Protein AF-A0A1V5K6C5-F1 (afdb_monomer_lite)

Foldseek 3Di:
DDDDDDDDDDDDQFPQVVLLVCCVVVVDQKDKDAAPFALLVPDPVNVVQQVVVQLVFQLAWEAQDLQFGRMIMHNGSVLRHPDCQGSDPGNRNVCCCVVSVGHYHHDDNDLSSWQGDDALLSLLLCLLLVPVVPPVCVVSVVVSVVDLQPLQNVLVVQQLLQLLDAQFEEEFEEQADPVLVVLSVQLGNYHYDYDHFCNCCVVVVLLAQLSADDPLLVVCVVCPLLVSLVVVVVRGQEYEYQCSNNCSNNRHPDDRVLLNCLQRLVLVSHPDPSSSRNSVSQSVHPHRYGYDHPSRNISSSSSSSCRSRVPPND

Secondary structure (DSSP, 8-state):
------PPPSS---HHHHHHHHHHHHT-SSEEEE-TTBTTT--HHHHHHHHHHHHH-TTEEEESSTTS-SEEEES-GGGTTTS---SSGGGHHHHHHHHH--EEEEPP--HHHH-B--SHHHHHHHHHHGGGGTTTTHHHHHHHHTSS-HHHHHHHHHHHHHTTSTT-EEEEEES--HHHHHHHHHH---EEEEEE--TTTTTTT--STTT---HHHHHHHHH-HHHHHHHHHHH-SEEEEETHHHHHHTT----HHHHHHHHTT-GGG--SHHHHHHHHHHHT-SS-EEEE-TTIIIIIHHHHHHHHHTT---

Sequence (314 aa):
MAVAEESAAAGEFHFGHRLNQIVDELGLDSFLYMSGGSGALMDDAELRAFAAAVLAGKDAIVANNVYSADMFGCADARAIAAYDIPAVDNQVPMWAAAERGLCAVGLEPTVGASFDIDTPADLLVFTHAAEAFRPQVEGVARLVAEGPIDRARSRLEAASAMLGVDLAEIALFGRVSPVSVSHLNTTTRCRIRAFSEERGMRAFGRDVPGGARSLIGRLAERVGFRQFFADLSWCSDAAFIDSRVCFAHLGAALDAEERFASDLFLWERVGHAGAAEFTHAAAESAIPVALGGHCLVSGGVRALAVREHRGNVL

pLDDT: mean 91.45, std 11.73, range [33.56, 98.88]

Structure (mmCIF, N/CA/C/O backbone):
data_AF-A0A1V5K6C5-F1
#
_entry.id   AF-A0A1V5K6C5-F1
#
loop_
_atom_site.group_PDB
_atom_site.id
_atom_site.type_symbol
_atom_site.label_atom_id
_atom_site.label_alt_id
_atom_site.label_comp_id
_atom_site.label_asym_id
_atom_site.label_entity_id
_atom_site.label_seq_id
_atom_site.pdbx_PDB_ins_code
_atom_site.Cartn_x
_atom_site.Cartn_y
_atom_site.Cartn_z
_atom_site.occupancy
_atom_site.B_iso_or_equiv
_atom_site.auth_seq_id
_atom_site.auth_comp_id
_atom_site.auth_asym_id
_atom_site.auth_atom_id
_atom_site.pdbx_PDB_model_num
ATOM 1 N N . MET A 1 1 ? -3.553 -2.124 30.064 1.00 47.78 1 MET A N 1
ATOM 2 C CA . MET A 1 1 ? -3.632 -2.715 28.717 1.00 47.78 1 MET A CA 1
ATOM 3 C C . MET A 1 1 ? -3.210 -4.163 28.863 1.00 47.78 1 MET A C 1
ATOM 5 O O . MET A 1 1 ? -2.063 -4.397 29.220 1.00 47.78 1 MET A O 1
ATOM 9 N N . ALA A 1 2 ? -4.150 -5.098 28.762 1.00 43.38 2 ALA A N 1
ATOM 10 C CA . ALA A 1 2 ? -3.830 -6.522 28.731 1.00 43.38 2 ALA A CA 1
ATOM 11 C C . ALA A 1 2 ? -3.533 -6.900 27.273 1.00 43.38 2 ALA A C 1
ATOM 13 O O . ALA A 1 2 ? -4.236 -6.433 26.380 1.00 43.38 2 ALA A O 1
ATOM 14 N N . VAL A 1 3 ? -2.481 -7.682 27.042 1.00 44.16 3 VAL A N 1
ATOM 15 C CA . VAL A 1 3 ? -2.102 -8.202 25.720 1.00 44.16 3 VAL A CA 1
ATOM 16 C C . VAL A 1 3 ? -2.203 -9.721 25.809 1.00 44.16 3 VAL A C 1
ATOM 18 O O . VAL A 1 3 ? -1.625 -10.307 26.723 1.00 44.16 3 VAL A O 1
ATOM 21 N N . ALA A 1 4 ? -2.973 -10.337 24.914 1.00 47.12 4 ALA A N 1
ATOM 22 C CA . ALA A 1 4 ? -3.120 -11.787 24.819 1.00 47.12 4 ALA A CA 1
ATOM 23 C C . ALA A 1 4 ? -2.385 -12.288 23.568 1.00 47.12 4 ALA A C 1
ATOM 25 O O . ALA A 1 4 ? -2.601 -11.760 22.479 1.00 47.12 4 ALA A O 1
ATOM 26 N N . GLU A 1 5 ? -1.534 -13.301 23.724 1.00 42.69 5 GLU A N 1
ATOM 27 C CA . GLU A 1 5 ? -0.764 -13.936 22.648 1.00 42.69 5 GLU A CA 1
ATOM 28 C C . GLU A 1 5 ? -1.000 -15.450 22.720 1.00 42.69 5 GLU A C 1
ATOM 30 O O . GLU A 1 5 ? -0.768 -16.057 23.767 1.00 42.69 5 GLU A O 1
ATOM 35 N N . GLU A 1 6 ? -1.493 -16.074 21.644 1.00 50.59 6 GLU A N 1
ATOM 36 C CA . GLU A 1 6 ? -1.715 -17.525 21.614 1.00 50.59 6 GLU A CA 1
ATOM 37 C C . GLU A 1 6 ? -1.671 -18.090 20.184 1.00 50.59 6 GLU A C 1
ATOM 39 O O . GLU A 1 6 ? -2.184 -17.484 19.243 1.00 50.59 6 GLU A O 1
ATOM 44 N N . SER A 1 7 ? -1.061 -19.269 20.032 1.00 45.19 7 SER A N 1
ATOM 45 C CA . SER A 1 7 ? -1.019 -20.059 18.795 1.00 45.19 7 SER A CA 1
ATOM 46 C C . SER A 1 7 ? -2.295 -20.897 18.675 1.00 45.19 7 SER A C 1
ATOM 48 O O . SER A 1 7 ? -2.651 -21.607 19.616 1.00 45.19 7 SER A O 1
ATOM 50 N N . ALA A 1 8 ? -2.991 -20.820 17.538 1.00 44.81 8 ALA A N 1
ATOM 51 C CA . ALA A 1 8 ? -4.259 -21.515 17.328 1.00 44.81 8 ALA A CA 1
ATOM 52 C C . ALA A 1 8 ? -4.128 -23.043 17.505 1.00 44.81 8 ALA A C 1
ATOM 54 O O . ALA A 1 8 ? -3.351 -23.708 16.817 1.00 44.81 8 ALA A O 1
ATOM 55 N N . ALA A 1 9 ? -4.928 -23.607 18.416 1.00 45.75 9 ALA A N 1
ATOM 56 C CA . ALA A 1 9 ? -5.166 -25.046 18.510 1.00 45.75 9 ALA A CA 1
ATOM 57 C C . ALA A 1 9 ? -5.971 -25.561 17.295 1.00 45.75 9 ALA A C 1
ATOM 59 O O . ALA A 1 9 ? -6.600 -24.783 16.586 1.00 45.75 9 ALA A O 1
ATOM 60 N N . ALA A 1 10 ? -5.949 -26.882 17.082 1.00 50.16 10 ALA A N 1
ATOM 61 C CA . ALA A 1 10 ? -6.263 -27.644 15.860 1.00 50.16 10 ALA A CA 1
ATOM 62 C C . ALA A 1 10 ? -7.703 -27.574 15.263 1.00 50.16 10 ALA A C 1
ATOM 64 O O . ALA A 1 10 ? -8.233 -28.597 14.828 1.00 50.16 10 ALA A O 1
ATOM 65 N N . GLY A 1 11 ? -8.333 -26.399 15.209 1.00 57.28 11 GLY A N 1
ATOM 66 C CA . GLY A 1 11 ? -9.573 -26.117 14.473 1.00 57.28 11 GLY A CA 1
ATOM 67 C C . GLY A 1 11 ? -9.392 -24.988 13.449 1.00 57.28 11 GLY A C 1
ATOM 68 O O . GLY A 1 11 ? -8.398 -24.265 13.484 1.00 57.28 11 GLY A O 1
ATOM 69 N N . GLU A 1 12 ? -10.342 -24.837 12.521 1.00 80.50 12 GLU A N 1
ATOM 70 C CA . GLU A 1 12 ? -10.374 -23.691 11.601 1.00 80.50 12 GLU A CA 1
ATOM 71 C C . GLU A 1 12 ? -10.590 -22.400 12.412 1.00 80.50 12 GLU A C 1
ATOM 73 O O . GLU A 1 12 ? -11.500 -22.320 13.240 1.00 80.50 12 GLU A O 1
ATOM 78 N N . PHE A 1 13 ? -9.709 -21.411 12.242 1.00 86.06 13 PHE A N 1
ATOM 79 C CA . PHE A 1 13 ? -9.766 -20.160 12.997 1.00 86.06 13 PHE A CA 1
ATOM 80 C C . PHE A 1 13 ? -11.041 -19.380 12.653 1.00 86.06 13 PHE A C 1
ATOM 82 O O . PHE A 1 13 ? -11.317 -19.119 11.485 1.00 86.06 13 PHE A O 1
ATOM 89 N N . HIS A 1 14 ? -11.784 -18.959 13.678 1.00 91.75 14 HIS A N 1
ATOM 90 C CA . HIS A 1 14 ? -12.966 -18.118 13.525 1.00 91.75 14 HIS A CA 1
ATOM 91 C C . HIS A 1 14 ? -12.802 -16.841 14.351 1.00 91.75 14 HIS A C 1
ATOM 93 O O . HIS A 1 14 ? -12.881 -16.875 15.583 1.00 91.75 14 HIS A O 1
ATOM 99 N N . PHE A 1 15 ? -12.631 -15.704 13.672 1.00 92.38 15 PHE A N 1
ATOM 100 C CA . PHE A 1 15 ? -12.352 -14.417 14.310 1.00 92.38 15 PHE A CA 1
ATOM 101 C C . PHE A 1 15 ? -13.390 -14.061 15.381 1.00 92.38 15 PHE A C 1
ATOM 103 O O . PHE A 1 15 ? -13.031 -13.808 16.529 1.00 92.38 15 PHE A O 1
ATOM 110 N N . GLY A 1 16 ? -14.681 -14.122 15.037 1.00 92.69 16 GLY A N 1
ATOM 111 C CA . GLY A 1 16 ? -15.762 -13.772 15.956 1.00 92.69 16 GLY A CA 1
ATOM 112 C C . GLY A 1 16 ? -15.787 -14.568 17.264 1.00 92.69 16 GLY A C 1
ATOM 113 O O . GLY A 1 16 ? -15.914 -13.985 18.339 1.00 92.69 16 GLY A O 1
ATOM 114 N N . HIS A 1 17 ? -15.604 -15.892 17.200 1.00 92.38 17 HIS A N 1
ATOM 115 C CA . HIS A 1 17 ? -15.505 -16.741 18.387 1.00 92.38 17 HIS A CA 1
ATOM 116 C C . HIS A 1 17 ? -14.304 -16.368 19.254 1.00 92.38 17 HIS A C 1
ATOM 118 O O . HIS A 1 17 ? -14.446 -16.276 20.472 1.00 92.38 17 HIS A O 1
ATOM 124 N N . ARG A 1 18 ? -13.142 -16.099 18.642 1.00 91.44 18 ARG A N 1
ATOM 125 C CA . ARG A 1 18 ? -11.949 -15.695 19.392 1.00 91.44 18 ARG A CA 1
ATOM 126 C C . ARG A 1 18 ? -12.110 -14.316 20.026 1.00 91.44 18 ARG A C 1
ATOM 128 O O . ARG A 1 18 ? -11.700 -14.135 21.167 1.00 91.44 18 ARG A O 1
ATOM 135 N N . LEU A 1 19 ? -12.726 -13.363 19.329 1.00 92.31 19 LEU A N 1
ATOM 136 C CA . LEU A 1 19 ? -13.002 -12.042 19.887 1.00 92.31 19 LEU A CA 1
ATOM 137 C C . LEU A 1 19 ? -13.953 -12.138 21.088 1.00 92.31 19 LEU A C 1
ATOM 139 O O . LEU A 1 19 ? -13.639 -11.580 22.135 1.00 92.31 19 LEU A O 1
ATOM 143 N N . ASN A 1 20 ? -15.053 -12.893 20.970 1.00 92.38 20 ASN A N 1
ATOM 144 C CA . ASN A 1 20 ? -15.965 -13.161 22.090 1.00 92.38 20 ASN A CA 1
ATOM 145 C C . ASN A 1 20 ? -15.218 -13.777 23.282 1.00 92.38 20 ASN A C 1
ATOM 147 O O . ASN A 1 20 ? -15.317 -13.271 24.395 1.00 92.38 20 ASN A O 1
ATOM 151 N N . GLN A 1 21 ? -14.414 -14.815 23.031 1.00 91.31 21 GLN A N 1
ATOM 152 C CA . GLN A 1 21 ? -13.614 -15.472 24.063 1.00 91.31 21 GLN A CA 1
ATOM 153 C C . GLN A 1 21 ? -12.685 -14.484 24.785 1.00 91.31 21 GLN A C 1
ATOM 155 O O . GLN A 1 21 ? -12.670 -14.460 26.009 1.00 91.31 21 GLN A O 1
ATOM 160 N N . ILE A 1 22 ? -11.941 -13.646 24.054 1.00 91.56 22 ILE A N 1
ATOM 161 C CA . ILE A 1 22 ? -11.012 -12.670 24.649 1.00 91.56 22 ILE A CA 1
ATOM 162 C C . ILE A 1 22 ? -11.763 -11.601 25.453 1.00 91.56 22 ILE A C 1
ATOM 164 O O . ILE A 1 22 ? -11.314 -11.224 26.537 1.00 91.56 22 ILE A O 1
ATOM 168 N N . VAL A 1 23 ? -12.894 -11.104 24.939 1.00 91.75 23 VAL A N 1
ATOM 169 C CA . VAL A 1 23 ? -13.727 -10.120 25.648 1.00 91.75 23 VAL A CA 1
ATOM 170 C C . VAL A 1 23 ? -14.228 -10.695 26.973 1.00 91.75 23 VAL A C 1
ATOM 172 O O . VAL A 1 23 ? -14.137 -10.008 27.993 1.00 91.75 23 VAL A O 1
ATOM 175 N N . ASP A 1 24 ? -14.684 -11.950 26.975 1.00 90.88 24 ASP A N 1
ATOM 176 C CA . ASP A 1 24 ? -15.179 -12.636 28.170 1.00 90.88 24 ASP A CA 1
ATOM 177 C C . ASP A 1 24 ? -14.050 -12.972 29.159 1.00 90.88 24 ASP A C 1
ATOM 179 O O . ASP A 1 24 ? -14.158 -12.663 30.347 1.00 90.88 24 ASP A O 1
ATOM 183 N N . GLU A 1 25 ? -12.947 -13.562 28.686 1.00 92.50 25 GLU A N 1
ATOM 184 C CA . GLU A 1 25 ? -11.805 -13.978 29.515 1.00 92.50 25 GLU A CA 1
ATOM 185 C C . GLU A 1 25 ? -11.129 -12.798 30.220 1.00 92.50 25 GLU A C 1
ATOM 187 O O . GLU A 1 25 ? -10.727 -12.912 31.380 1.00 92.50 25 GLU A O 1
ATOM 192 N N . LEU A 1 26 ? -11.006 -11.661 29.530 1.00 92.25 26 LEU A N 1
ATOM 193 C CA . LEU A 1 26 ? -10.373 -10.458 30.071 1.00 92.25 26 LEU A CA 1
ATOM 194 C C . LEU A 1 26 ? -11.373 -9.487 30.717 1.00 92.25 26 LEU A C 1
ATOM 196 O O . LEU A 1 26 ? -10.943 -8.497 31.311 1.00 92.25 26 LEU A O 1
ATOM 200 N N . GLY A 1 27 ? -12.682 -9.746 30.610 1.00 92.06 27 GLY A N 1
ATOM 201 C CA . GLY A 1 27 ? -13.735 -8.872 31.128 1.00 92.06 27 GLY A CA 1
ATOM 202 C C . GLY A 1 27 ? -13.680 -7.461 30.538 1.00 92.06 27 GLY A C 1
ATOM 203 O O . GLY A 1 27 ? -13.753 -6.483 31.282 1.00 92.06 27 GLY A O 1
ATOM 204 N N . LEU A 1 28 ? -13.482 -7.345 29.221 1.00 92.31 28 LEU A N 1
ATOM 205 C CA . LEU A 1 28 ? -13.300 -6.051 28.557 1.00 92.31 28 LEU A CA 1
ATOM 206 C C . LEU A 1 28 ? -14.623 -5.280 28.483 1.00 92.31 28 LEU A C 1
ATOM 208 O O . LEU A 1 28 ? -15.587 -5.763 27.899 1.00 92.31 28 LEU A O 1
ATOM 212 N N . ASP A 1 29 ? -14.646 -4.050 28.999 1.00 92.56 29 ASP A N 1
ATOM 213 C CA . ASP A 1 29 ? -15.763 -3.117 28.777 1.00 92.56 29 ASP A CA 1
ATOM 214 C C . ASP A 1 29 ? -15.669 -2.434 27.404 1.00 92.56 29 ASP A C 1
ATOM 216 O O . ASP A 1 29 ? -16.677 -2.116 26.787 1.00 92.56 29 ASP A O 1
ATOM 220 N N . SER A 1 30 ? -14.447 -2.232 26.909 1.00 94.38 30 SER A N 1
ATOM 221 C CA . SER A 1 30 ? -14.139 -1.593 25.626 1.00 94.38 30 SER A CA 1
ATOM 222 C C . SER A 1 30 ? -12.879 -2.214 25.040 1.00 94.38 30 SER A C 1
ATOM 224 O O . SER A 1 30 ? -12.023 -2.683 25.798 1.00 94.38 30 SER A O 1
ATOM 226 N N . PHE A 1 31 ? -12.724 -2.177 23.720 1.00 94.50 31 PHE A N 1
ATOM 227 C CA . PHE A 1 31 ? -11.533 -2.718 23.072 1.00 94.50 31 PHE A CA 1
ATOM 228 C C . PHE A 1 31 ? -11.128 -1.940 21.821 1.00 94.50 31 PHE A C 1
ATOM 230 O O . PHE A 1 31 ? -11.948 -1.291 21.166 1.00 94.50 31 PHE A O 1
ATOM 237 N N . LEU A 1 32 ? -9.846 -2.079 21.486 1.00 95.25 32 LEU A N 1
ATOM 238 C CA . LEU A 1 32 ? -9.289 -1.830 20.163 1.00 95.25 32 LEU A CA 1
ATOM 239 C C . LEU A 1 32 ? -8.766 -3.161 19.622 1.00 95.25 32 LEU A C 1
ATOM 241 O O . LEU A 1 32 ? -8.170 -3.942 20.363 1.00 95.25 32 LEU A O 1
ATOM 245 N N . TYR A 1 33 ? -8.987 -3.396 18.341 1.00 94.81 33 TYR A N 1
ATOM 246 C CA . TYR A 1 33 ? -8.469 -4.514 17.574 1.00 94.81 33 TYR A CA 1
ATOM 247 C C . TYR A 1 33 ? -7.607 -3.981 16.430 1.00 94.81 33 TYR A C 1
ATOM 249 O O . TYR A 1 33 ? -7.963 -2.988 15.790 1.00 94.81 33 TYR A O 1
ATOM 257 N N . MET A 1 34 ? -6.491 -4.661 16.183 1.00 94.62 34 MET A N 1
ATOM 258 C CA . MET A 1 34 ? -5.577 -4.421 15.072 1.00 94.62 34 MET A CA 1
ATOM 259 C C . MET A 1 34 ? -5.150 -5.783 14.520 1.00 94.62 34 MET A C 1
ATOM 261 O O . MET A 1 34 ? -4.755 -6.665 15.289 1.00 94.62 34 MET A O 1
ATOM 265 N N . SER A 1 35 ? -5.250 -5.971 13.207 1.00 91.12 35 SER A N 1
ATOM 266 C CA . SER A 1 35 ? -4.722 -7.143 12.514 1.00 91.12 35 SER A CA 1
ATOM 267 C C . SER A 1 35 ? -3.186 -7.132 12.527 1.00 91.12 35 SER A C 1
ATOM 269 O O . SER A 1 35 ? -2.560 -6.102 12.785 1.00 91.12 35 SER A O 1
ATOM 271 N N . GLY A 1 36 ? -2.561 -8.278 12.241 1.00 85.62 36 GLY A N 1
ATOM 272 C CA . GLY A 1 36 ? -1.116 -8.471 12.430 1.00 85.62 36 GLY A CA 1
ATOM 273 C C . GLY A 1 36 ? -0.197 -7.552 11.609 1.00 85.62 36 GLY A C 1
ATOM 274 O O . GLY A 1 36 ? 0.931 -7.315 12.035 1.00 85.62 36 GLY A O 1
ATOM 275 N N . GLY A 1 37 ? -0.651 -7.040 10.460 1.00 88.12 37 GLY A N 1
ATOM 276 C CA . GLY A 1 37 ? 0.108 -6.093 9.627 1.00 88.12 37 GLY A CA 1
ATOM 277 C C . GLY A 1 37 ? -0.235 -4.621 9.879 1.00 88.12 37 GLY A C 1
ATOM 278 O O . GLY A 1 37 ? 0.522 -3.727 9.483 1.00 88.12 37 GLY A O 1
ATOM 279 N N . SER A 1 38 ? -1.358 -4.367 10.552 1.00 91.81 38 SER A N 1
ATOM 280 C CA . SER A 1 38 ? -1.970 -3.045 10.624 1.00 91.81 38 SER A CA 1
ATOM 281 C C . SER A 1 38 ? -1.366 -2.172 11.720 1.00 91.81 38 SER A C 1
ATOM 283 O O . SER A 1 38 ? -0.927 -2.643 12.770 1.00 91.81 38 SER A O 1
ATOM 285 N N . GLY A 1 39 ? -1.336 -0.862 11.470 1.00 89.75 39 GLY A N 1
ATOM 286 C CA . GLY A 1 39 ? -0.893 0.133 12.445 1.00 89.75 39 GLY A CA 1
ATOM 287 C C . GLY A 1 39 ? 0.585 0.045 12.828 1.00 89.75 39 GLY A C 1
ATOM 288 O O . GLY A 1 39 ? 0.998 0.667 13.805 1.00 89.75 39 GLY A O 1
ATOM 289 N N . ALA A 1 40 ? 1.405 -0.654 12.036 1.00 88.44 40 ALA A N 1
ATOM 290 C CA . ALA A 1 40 ? 2.844 -0.785 12.261 1.00 88.44 40 ALA A CA 1
ATOM 291 C C . ALA A 1 40 ? 3.580 0.569 12.322 1.00 88.44 40 ALA A C 1
ATOM 293 O O . ALA A 1 40 ? 4.641 0.672 12.935 1.00 88.44 40 ALA A O 1
ATOM 294 N N . LEU A 1 41 ? 3.021 1.608 11.688 1.00 90.44 41 LEU A N 1
ATOM 295 C CA . LEU A 1 41 ? 3.545 2.978 11.696 1.00 90.44 41 LEU A CA 1
ATOM 296 C C . LEU A 1 41 ? 2.768 3.939 12.608 1.00 90.44 41 LEU A C 1
ATOM 298 O O . LEU A 1 41 ? 3.061 5.131 12.567 1.00 90.44 41 LEU A O 1
ATOM 302 N N . MET A 1 42 ? 1.788 3.468 13.388 1.00 90.31 42 MET A N 1
ATOM 303 C CA . MET A 1 42 ? 1.076 4.340 14.324 1.00 90.31 42 MET A CA 1
ATOM 304 C C . MET A 1 42 ? 2.000 4.783 15.455 1.00 90.31 42 MET A C 1
ATOM 306 O O . MET A 1 42 ? 2.604 3.955 16.138 1.00 90.31 42 MET A O 1
ATOM 310 N N . ASP A 1 43 ? 2.077 6.091 15.679 1.00 87.25 43 ASP A N 1
ATOM 311 C CA . ASP A 1 43 ? 2.721 6.634 16.870 1.00 87.25 43 ASP A CA 1
ATOM 312 C C . ASP A 1 43 ? 1.779 6.672 18.094 1.00 87.25 43 ASP A C 1
ATOM 314 O O . ASP A 1 43 ? 0.582 6.365 18.032 1.00 87.25 43 ASP A O 1
ATOM 318 N N . ASP A 1 44 ? 2.329 7.064 19.247 1.00 89.56 44 ASP A N 1
ATOM 319 C CA . ASP A 1 44 ? 1.574 7.195 20.497 1.00 89.56 44 ASP A CA 1
ATOM 320 C C . ASP A 1 44 ? 0.393 8.175 20.388 1.00 89.56 44 ASP A C 1
ATOM 322 O O . ASP A 1 44 ? -0.603 8.022 21.102 1.00 89.56 44 ASP A O 1
ATOM 326 N N . ALA A 1 45 ? 0.499 9.211 19.551 1.00 90.81 45 ALA A N 1
ATOM 327 C CA . ALA A 1 45 ? -0.552 10.205 19.379 1.00 90.81 45 ALA A CA 1
ATOM 328 C C . ALA A 1 45 ? -1.698 9.640 18.530 1.00 90.81 45 ALA A C 1
ATOM 330 O O . ALA A 1 45 ? -2.860 9.793 18.911 1.00 90.81 45 ALA A O 1
ATOM 331 N N . GLU A 1 46 ? -1.384 8.925 17.449 1.00 92.31 46 GLU A N 1
ATOM 332 C CA . GLU A 1 46 ? -2.351 8.212 16.611 1.00 92.31 46 GLU A CA 1
ATOM 333 C C . GLU A 1 46 ? -3.103 7.137 17.409 1.00 92.31 46 GLU A C 1
ATOM 335 O O . GLU A 1 46 ? -4.333 7.079 17.354 1.00 92.31 46 GLU A O 1
ATOM 340 N N . LEU A 1 47 ? -2.403 6.344 18.229 1.00 93.19 47 LEU A N 1
ATOM 341 C CA . LEU A 1 47 ? -3.038 5.345 19.099 1.00 93.19 47 LEU A CA 1
ATOM 342 C C . LEU A 1 47 ? -3.962 5.986 20.145 1.00 93.19 47 LEU A C 1
ATOM 344 O O . LEU A 1 47 ? -5.071 5.499 20.385 1.00 93.19 47 LEU A O 1
ATOM 348 N N . ARG A 1 48 ? -3.549 7.104 20.757 1.00 95.25 48 ARG A N 1
ATOM 349 C CA . ARG A 1 48 ? -4.405 7.859 21.690 1.00 95.25 48 ARG A CA 1
ATOM 350 C C . ARG A 1 48 ? -5.620 8.452 20.990 1.00 95.25 48 ARG A C 1
ATOM 352 O O . ARG A 1 48 ? -6.703 8.430 21.571 1.00 95.25 48 ARG A O 1
ATOM 359 N N . ALA A 1 49 ? -5.457 8.963 19.771 1.00 94.94 49 ALA A N 1
ATOM 360 C CA . ALA A 1 49 ? -6.554 9.494 18.972 1.00 94.94 49 ALA A CA 1
ATOM 361 C C . ALA A 1 49 ? -7.558 8.393 18.608 1.00 94.94 49 ALA A C 1
ATOM 363 O O . ALA A 1 49 ? -8.761 8.602 18.760 1.00 94.94 49 ALA A O 1
ATOM 364 N N . PHE A 1 50 ? -7.083 7.202 18.232 1.00 95.62 50 PHE A N 1
ATOM 365 C CA . PHE A 1 50 ? -7.943 6.043 17.994 1.00 95.62 50 PHE A CA 1
ATOM 366 C C . PHE A 1 50 ? -8.715 5.650 19.264 1.00 95.62 50 PHE A C 1
ATOM 368 O O . PHE A 1 50 ? -9.945 5.576 19.244 1.00 95.62 50 PHE A O 1
ATOM 375 N N . ALA A 1 51 ? -8.028 5.494 20.399 1.00 95.94 51 ALA A N 1
ATOM 376 C CA . ALA A 1 51 ? -8.680 5.185 21.672 1.00 95.94 51 ALA A CA 1
ATOM 377 C C . ALA A 1 51 ? -9.726 6.245 22.065 1.00 95.94 51 ALA A C 1
ATOM 379 O O . ALA A 1 51 ? -10.830 5.904 22.488 1.00 95.94 51 ALA A O 1
ATOM 380 N N . ALA A 1 52 ? -9.408 7.531 21.894 1.00 95.50 52 ALA A N 1
ATOM 381 C CA . ALA A 1 52 ? -10.325 8.628 22.188 1.00 95.50 52 ALA A CA 1
ATOM 382 C C . ALA A 1 52 ? -11.551 8.624 21.262 1.00 95.50 52 ALA A C 1
ATOM 384 O O . ALA A 1 52 ? -12.668 8.813 21.742 1.00 95.50 52 ALA A O 1
ATOM 385 N N . ALA A 1 53 ? -11.358 8.369 19.964 1.00 95.06 53 ALA A N 1
ATOM 386 C CA . ALA A 1 53 ? -12.446 8.260 18.995 1.00 95.06 53 ALA A CA 1
ATOM 387 C C . ALA A 1 53 ? -13.405 7.117 19.357 1.00 95.06 53 ALA A C 1
ATOM 389 O O . ALA A 1 53 ? -14.620 7.307 19.334 1.00 95.06 53 ALA A O 1
ATOM 390 N N . VAL A 1 54 ? -12.864 5.964 19.762 1.00 96.12 54 VAL A N 1
ATOM 391 C CA . VAL A 1 54 ? -13.662 4.825 20.233 1.00 96.12 54 VAL A CA 1
ATOM 392 C C . VAL A 1 54 ? -14.437 5.191 21.490 1.00 96.12 54 VAL A C 1
ATOM 394 O O . VAL A 1 54 ? -15.656 5.091 21.491 1.00 96.12 54 VAL A O 1
ATOM 397 N N . LEU A 1 55 ? -13.774 5.697 22.532 1.00 94.94 55 LEU A N 1
ATOM 398 C CA . LEU A 1 55 ? -14.426 6.016 23.809 1.00 94.94 55 LEU A CA 1
ATOM 399 C C . LEU A 1 55 ? -15.485 7.128 23.705 1.00 94.94 55 LEU A C 1
ATOM 401 O O . LEU A 1 55 ? -16.415 7.168 24.513 1.00 94.94 55 LEU A O 1
ATOM 405 N N . ALA A 1 56 ? -15.362 8.028 22.726 1.00 92.69 56 ALA A N 1
ATOM 406 C CA . ALA A 1 56 ? -16.364 9.055 22.454 1.00 92.69 56 ALA A CA 1
ATOM 407 C C . ALA A 1 56 ? -17.649 8.485 21.818 1.00 92.69 56 ALA A C 1
ATOM 409 O O . ALA A 1 56 ? -18.730 9.044 22.014 1.00 92.69 56 ALA A O 1
ATOM 410 N N . GLY A 1 57 ? -17.548 7.379 21.074 1.00 86.19 57 GLY A N 1
ATOM 411 C CA . GLY A 1 57 ? -18.646 6.764 20.330 1.00 86.19 57 GLY A CA 1
ATOM 412 C C . GLY A 1 57 ? -19.259 5.560 21.043 1.00 86.19 57 GLY A C 1
ATOM 413 O O . GLY A 1 57 ? -19.005 4.426 20.653 1.00 86.19 57 GLY A O 1
ATOM 414 N N . LYS A 1 58 ? -20.103 5.794 22.059 1.00 84.12 58 LYS A N 1
ATOM 415 C CA . LYS A 1 58 ? -20.747 4.703 22.826 1.00 84.12 58 LYS A CA 1
ATOM 416 C C . LYS A 1 58 ? -21.608 3.763 21.978 1.00 84.12 58 LYS A C 1
ATOM 418 O O . LYS A 1 58 ? -21.582 2.563 22.210 1.00 84.12 58 LYS A O 1
ATOM 423 N N . ASP A 1 59 ? -22.290 4.306 20.973 1.00 91.19 59 ASP A N 1
ATOM 424 C CA . ASP A 1 59 ? -23.127 3.550 20.032 1.00 91.19 59 ASP A CA 1
ATOM 425 C C . ASP A 1 59 ? -22.444 3.409 18.659 1.00 91.19 59 ASP A C 1
ATOM 427 O O . ASP A 1 59 ? -23.101 3.410 17.616 1.00 91.19 59 ASP A O 1
ATOM 431 N N . ALA A 1 60 ? -21.108 3.356 18.635 1.00 95.06 60 ALA A N 1
ATOM 432 C CA . ALA A 1 60 ? -20.331 3.299 17.405 1.00 95.06 60 ALA A CA 1
ATOM 433 C C . ALA A 1 60 ? -19.322 2.148 17.390 1.00 95.06 60 ALA A C 1
ATOM 435 O O . ALA A 1 60 ? -18.788 1.718 18.415 1.00 95.06 60 ALA A O 1
ATOM 436 N N . ILE A 1 61 ? -19.025 1.698 16.174 1.00 96.31 61 ILE A N 1
ATOM 437 C CA . ILE A 1 61 ? -17.818 0.945 15.855 1.00 96.31 61 ILE A CA 1
ATOM 438 C C . ILE A 1 61 ? -16.928 1.844 15.003 1.00 96.31 61 ILE A C 1
ATOM 440 O O . ILE A 1 61 ? -17.317 2.300 13.926 1.00 96.31 61 ILE A O 1
ATOM 444 N N . VAL A 1 62 ? -15.740 2.146 15.514 1.00 96.88 62 VAL A N 1
ATOM 445 C CA . VAL A 1 62 ? -14.786 3.034 14.846 1.00 96.88 62 VAL A CA 1
ATOM 446 C C . VAL A 1 62 ? -13.757 2.170 14.133 1.00 96.88 62 VAL A C 1
ATOM 448 O O . VAL A 1 62 ? -13.158 1.320 14.781 1.00 96.88 62 VAL A O 1
ATOM 451 N N . ALA A 1 63 ? -13.549 2.361 12.831 1.00 96.12 63 ALA A N 1
ATOM 452 C CA . ALA A 1 63 ? -12.695 1.503 12.007 1.00 96.12 63 ALA A CA 1
ATOM 453 C C . ALA A 1 63 ? -11.782 2.299 11.068 1.00 96.12 63 ALA A C 1
ATOM 455 O O . ALA A 1 63 ? -12.161 3.369 10.593 1.00 96.12 63 ALA A O 1
ATOM 456 N N . ASN A 1 64 ? -10.605 1.761 10.734 1.00 93.19 64 ASN A N 1
ATOM 457 C CA . ASN A 1 64 ? -9.699 2.382 9.753 1.00 93.19 64 ASN A CA 1
ATOM 458 C C . ASN A 1 64 ? -10.312 2.434 8.341 1.00 93.19 64 ASN A C 1
ATOM 460 O O . ASN A 1 64 ? -10.083 3.375 7.584 1.00 93.19 64 ASN A O 1
ATOM 464 N N . ASN A 1 65 ? -11.149 1.452 8.014 1.00 90.69 65 ASN A N 1
ATOM 465 C CA . ASN A 1 65 ? -11.970 1.419 6.817 1.00 90.69 65 ASN A CA 1
ATOM 466 C C . ASN A 1 65 ? -13.265 0.661 7.116 1.00 90.69 65 ASN A C 1
ATOM 468 O O . ASN A 1 65 ? -13.257 -0.552 7.297 1.00 90.69 65 ASN A O 1
ATOM 472 N N . VAL A 1 66 ? -14.395 1.370 7.122 1.00 92.00 66 VAL A N 1
ATOM 473 C CA . VAL A 1 66 ? -15.687 0.780 7.503 1.00 92.00 66 VAL A CA 1
ATOM 474 C C . VAL A 1 66 ? -16.110 -0.391 6.614 1.00 92.00 66 VAL A C 1
ATOM 476 O O . VAL A 1 66 ? -16.789 -1.275 7.110 1.00 92.00 66 VAL A O 1
ATOM 479 N N . TYR A 1 67 ? -15.691 -0.437 5.343 1.00 87.56 67 TYR A N 1
ATOM 480 C CA . TYR A 1 67 ? -16.107 -1.474 4.386 1.00 87.56 67 TYR A CA 1
ATOM 481 C C . TYR A 1 67 ? -15.225 -2.729 4.388 1.00 87.56 67 TYR A C 1
ATOM 483 O O . TYR A 1 67 ? -15.621 -3.752 3.835 1.00 87.56 67 TYR A O 1
ATOM 491 N N . SER A 1 68 ? -14.011 -2.631 4.926 1.00 88.81 68 SER A N 1
ATOM 492 C CA . SER A 1 68 ? -13.042 -3.725 5.014 1.00 88.81 68 SER A CA 1
ATOM 493 C C . SER A 1 68 ? -11.976 -3.295 6.007 1.00 88.81 68 SER A C 1
ATOM 495 O O . SER A 1 68 ? -11.025 -2.620 5.615 1.00 88.81 68 SER A O 1
ATOM 497 N N . ALA A 1 69 ? -12.197 -3.594 7.281 1.00 91.81 69 ALA A N 1
ATOM 498 C CA . ALA A 1 69 ? -11.363 -3.080 8.357 1.00 91.81 69 ALA A CA 1
ATOM 499 C C . ALA A 1 69 ? -10.173 -3.987 8.653 1.00 91.81 69 ALA A C 1
ATOM 501 O O . ALA A 1 69 ? -10.322 -5.200 8.709 1.00 91.81 69 ALA A O 1
ATOM 502 N N . ASP A 1 70 ? -9.029 -3.377 8.920 1.00 92.44 70 ASP A N 1
ATOM 503 C CA . ASP A 1 70 ? -7.855 -4.055 9.488 1.00 92.44 70 ASP A CA 1
ATOM 504 C C . ASP A 1 70 ? -7.694 -3.669 10.962 1.00 92.44 70 ASP A C 1
ATOM 506 O O . ASP A 1 70 ? -7.058 -4.363 11.748 1.00 92.44 70 ASP A O 1
ATOM 510 N N . MET A 1 71 ? -8.325 -2.560 11.361 1.00 95.25 71 MET A N 1
ATOM 511 C CA . MET A 1 71 ? -8.381 -2.090 12.735 1.00 95.25 71 MET A CA 1
ATOM 512 C C . MET A 1 71 ? -9.767 -1.543 13.038 1.00 95.25 71 MET A C 1
ATOM 514 O O . MET A 1 71 ? -10.342 -0.797 12.237 1.00 95.25 71 MET A O 1
ATOM 518 N N . PHE A 1 72 ? -10.284 -1.850 14.221 1.00 96.38 72 PHE A N 1
ATOM 519 C CA . PHE A 1 72 ? -11.519 -1.254 14.713 1.00 96.38 72 PHE A CA 1
ATOM 520 C C . PHE A 1 72 ? -11.609 -1.307 16.235 1.00 96.38 72 PHE A C 1
ATOM 522 O O . PHE A 1 72 ? -10.872 -2.033 16.891 1.00 96.38 72 PHE A O 1
ATOM 529 N N . GLY A 1 73 ? -12.518 -0.538 16.817 1.00 96.00 73 GLY A N 1
ATOM 530 C CA . GLY A 1 73 ? -12.772 -0.574 18.247 1.00 96.00 73 GLY A CA 1
ATOM 531 C C . GLY A 1 73 ? -14.203 -0.218 18.597 1.00 96.00 73 GLY A C 1
ATOM 532 O O . GLY A 1 73 ? -14.926 0.397 17.808 1.00 96.00 73 GLY A O 1
ATOM 533 N N . CYS A 1 74 ? -14.597 -0.622 19.798 1.00 95.25 74 CYS A N 1
ATOM 534 C CA . CYS A 1 74 ? -15.923 -0.383 20.345 1.00 95.25 74 CYS A CA 1
ATOM 535 C C . CYS A 1 74 ? -15.818 0.012 21.822 1.00 95.25 74 CYS A C 1
ATOM 537 O O . CYS A 1 74 ? -15.050 -0.585 22.583 1.00 95.25 74 CYS A O 1
ATOM 539 N N . ALA A 1 75 ? -16.577 1.038 22.211 1.00 95.50 75 ALA A N 1
ATOM 540 C CA . ALA A 1 75 ? -16.603 1.545 23.582 1.00 95.50 75 ALA A CA 1
ATOM 541 C C . ALA A 1 75 ? -17.412 0.658 24.535 1.00 95.50 75 ALA A C 1
ATOM 543 O O . ALA A 1 75 ? -17.192 0.723 25.740 1.00 95.50 75 ALA A O 1
ATOM 544 N N . ASP A 1 76 ? -18.351 -0.118 23.991 1.00 92.56 76 ASP A N 1
ATOM 545 C CA . ASP A 1 76 ? -19.134 -1.120 24.706 1.00 92.56 76 ASP A CA 1
ATOM 546 C C . ASP A 1 76 ? -18.920 -2.475 24.029 1.00 92.56 76 ASP A C 1
ATOM 548 O O . ASP A 1 76 ? -19.589 -2.835 23.059 1.00 92.56 76 ASP A O 1
ATOM 552 N N . ALA A 1 77 ? -17.962 -3.244 24.544 1.00 90.44 77 ALA A N 1
ATOM 553 C CA . ALA A 1 77 ? -17.631 -4.557 24.013 1.00 90.44 77 ALA A CA 1
ATOM 554 C C . ALA A 1 77 ? -18.854 -5.488 23.983 1.00 90.44 77 ALA A C 1
ATOM 556 O O . ALA A 1 77 ? -18.963 -6.310 23.076 1.00 90.44 77 ALA A O 1
ATOM 557 N N . ARG A 1 78 ? -19.812 -5.323 24.910 1.00 85.12 78 ARG A N 1
ATOM 558 C CA . ARG A 1 78 ? -21.035 -6.140 25.000 1.00 85.12 78 ARG A CA 1
ATOM 559 C C . ARG A 1 78 ? -22.090 -5.776 23.959 1.00 85.12 78 ARG A C 1
ATOM 561 O O . ARG A 1 78 ? -22.992 -6.576 23.722 1.00 85.12 78 ARG A O 1
ATOM 568 N N . ALA A 1 79 ? -21.984 -4.620 23.301 1.00 85.69 79 ALA A N 1
ATOM 569 C CA . ALA A 1 79 ? -22.858 -4.278 22.176 1.00 85.69 79 ALA A CA 1
ATOM 570 C C . ALA A 1 79 ? -22.670 -5.246 20.988 1.00 85.69 79 ALA A C 1
ATOM 572 O O . ALA A 1 79 ? -23.596 -5.482 20.199 1.00 85.69 79 ALA A O 1
ATOM 573 N N . ILE A 1 80 ? -21.471 -5.830 20.899 1.00 84.00 80 ILE A N 1
ATOM 574 C CA . ILE A 1 80 ? -21.043 -6.765 19.857 1.00 84.00 80 ILE A CA 1
ATOM 575 C C . ILE A 1 80 ? -20.849 -8.181 20.415 1.00 84.00 80 ILE A C 1
ATOM 577 O O . ILE A 1 80 ? -21.213 -9.151 19.748 1.00 84.00 80 ILE A O 1
ATOM 581 N N . ALA A 1 81 ? -20.286 -8.305 21.619 1.00 73.06 81 ALA A N 1
ATOM 582 C CA . ALA A 1 81 ? -19.982 -9.593 22.223 1.00 73.06 81 ALA A CA 1
ATOM 583 C C . ALA A 1 81 ? -21.261 -10.376 22.566 1.00 73.06 81 ALA A C 1
ATOM 585 O O . ALA A 1 81 ? -22.281 -9.786 22.918 1.00 73.06 81 ALA A O 1
ATOM 586 N N . ALA A 1 82 ? -21.191 -11.706 22.460 1.00 67.31 82 ALA A N 1
ATOM 587 C CA . ALA A 1 82 ? -22.299 -12.672 22.585 1.00 67.31 82 ALA A CA 1
ATOM 588 C C . ALA A 1 82 ? -23.203 -12.854 21.348 1.00 67.31 82 ALA A C 1
ATOM 590 O O . ALA A 1 82 ? -24.236 -13.520 21.435 1.00 67.31 82 ALA A O 1
ATOM 591 N N . TYR A 1 83 ? -22.799 -12.323 20.193 1.00 74.06 83 TYR A N 1
ATOM 592 C CA . TYR A 1 83 ? -23.492 -12.529 18.918 1.00 74.06 83 TYR A CA 1
ATOM 593 C C . TYR A 1 83 ? -22.614 -13.270 17.907 1.00 74.06 83 TYR A C 1
ATOM 595 O O . TYR A 1 83 ? -21.413 -13.465 18.127 1.00 74.06 83 TYR A O 1
ATOM 603 N N . ASP A 1 84 ? -23.228 -13.655 16.787 1.00 87.38 84 ASP A N 1
ATOM 604 C CA . ASP A 1 84 ? -22.575 -14.294 15.641 1.00 87.38 84 ASP A CA 1
ATOM 605 C C . ASP A 1 84 ? -21.728 -13.274 14.860 1.00 87.38 84 ASP A C 1
ATOM 607 O O . ASP A 1 84 ? -22.030 -12.906 13.723 1.00 87.38 84 ASP A O 1
ATOM 611 N N . ILE A 1 85 ? -20.672 -12.774 15.509 1.00 92.62 85 ILE A N 1
ATOM 612 C CA . ILE A 1 85 ? -19.635 -11.951 14.883 1.00 92.62 85 ILE A CA 1
ATOM 613 C C . ILE A 1 85 ? -19.057 -12.747 13.701 1.00 92.62 85 ILE A C 1
ATOM 615 O O . ILE A 1 85 ? -18.801 -13.938 13.868 1.00 92.62 85 ILE A O 1
ATOM 619 N N . PRO A 1 86 ? -18.801 -12.131 12.533 1.00 92.25 86 PRO A N 1
ATOM 620 C CA . PRO A 1 86 ? -18.257 -12.821 11.370 1.00 92.25 86 PRO A CA 1
ATOM 621 C C . PRO A 1 86 ? -16.970 -13.619 11.636 1.00 92.25 86 PRO A C 1
ATOM 623 O O . PRO A 1 86 ? -16.158 -13.294 12.508 1.00 92.25 86 PRO A O 1
ATOM 626 N N . ALA A 1 87 ? -16.750 -14.651 10.817 1.00 91.50 87 ALA A N 1
ATOM 627 C CA . ALA A 1 87 ? -15.541 -15.478 10.854 1.00 91.50 87 ALA A CA 1
ATOM 628 C C . ALA A 1 87 ? -14.261 -14.719 10.471 1.00 91.50 87 ALA A C 1
ATOM 630 O O . ALA A 1 87 ? -13.168 -15.149 10.838 1.00 91.50 87 ALA A O 1
ATOM 631 N N . VAL A 1 88 ? -14.405 -13.596 9.763 1.00 90.31 88 VAL A N 1
ATOM 632 C CA . VAL A 1 88 ? -13.316 -12.737 9.289 1.00 90.31 88 VAL A CA 1
ATOM 633 C C . VAL A 1 88 ? -13.520 -11.326 9.838 1.00 90.31 88 VAL A C 1
ATOM 635 O O . VAL A 1 88 ? -14.623 -10.780 9.785 1.00 90.31 88 VAL A O 1
ATOM 638 N N . ASP A 1 89 ? -12.444 -10.743 10.347 1.00 91.38 89 ASP A N 1
ATOM 639 C CA . ASP A 1 89 ? -12.366 -9.412 10.953 1.00 91.38 89 ASP A CA 1
ATOM 640 C C . ASP A 1 89 ? -12.837 -8.277 10.029 1.00 91.38 89 ASP A C 1
ATOM 642 O O . ASP A 1 89 ? -13.574 -7.393 10.471 1.00 91.38 89 ASP A O 1
ATOM 646 N N . ASN A 1 90 ? -12.492 -8.320 8.737 1.00 91.75 90 ASN A N 1
ATOM 647 C CA . ASN A 1 90 ? -12.729 -7.209 7.809 1.00 91.75 90 ASN A CA 1
ATOM 648 C C . ASN A 1 90 ? -14.194 -6.763 7.706 1.00 91.75 90 ASN A C 1
ATOM 650 O O . ASN A 1 90 ? -14.471 -5.606 7.387 1.00 91.75 90 ASN A O 1
ATOM 654 N N . GLN A 1 91 ? -15.136 -7.673 7.955 1.00 92.00 91 GLN A N 1
ATOM 655 C CA . GLN A 1 91 ? -16.572 -7.423 7.812 1.00 92.00 91 GLN A CA 1
ATOM 656 C C . GLN A 1 91 ? -17.215 -6.883 9.092 1.00 92.00 91 GLN A C 1
ATOM 658 O O . GLN A 1 91 ? -18.355 -6.418 9.047 1.00 92.00 91 GLN A O 1
ATOM 663 N N . VAL A 1 92 ? -16.513 -6.945 10.227 1.00 94.69 92 VAL A N 1
ATOM 664 C CA . VAL A 1 92 ? -17.094 -6.706 11.554 1.00 94.69 92 VAL A CA 1
ATOM 665 C C . VAL A 1 92 ? -17.730 -5.318 11.677 1.00 94.69 92 VAL A C 1
ATOM 667 O O . VAL A 1 92 ? -18.854 -5.263 12.170 1.00 94.69 92 VAL A O 1
ATOM 670 N N . PRO A 1 93 ? -17.138 -4.206 11.193 1.00 95.06 93 PRO A N 1
ATOM 671 C CA . PRO A 1 93 ? -17.789 -2.899 11.302 1.00 95.06 93 PRO A CA 1
ATOM 672 C C . PRO A 1 93 ? -19.105 -2.781 10.528 1.00 95.06 93 PRO A C 1
ATOM 674 O O . PRO A 1 93 ? -20.092 -2.297 11.082 1.00 95.06 93 PRO A O 1
ATOM 677 N N . MET A 1 94 ? -19.161 -3.264 9.279 1.00 95.06 94 MET A N 1
ATOM 678 C CA . MET A 1 94 ? -20.413 -3.265 8.509 1.00 95.06 94 MET A CA 1
ATOM 679 C C . MET A 1 94 ? -21.448 -4.212 9.106 1.00 95.06 94 MET A C 1
ATOM 681 O O . MET A 1 94 ? -22.623 -3.858 9.176 1.00 95.06 94 MET A O 1
ATOM 685 N N . TRP A 1 95 ? -21.023 -5.398 9.546 1.00 95.00 95 TRP A N 1
ATOM 686 C CA . TRP A 1 95 ? -21.899 -6.345 10.230 1.00 95.00 95 TRP A CA 1
ATOM 687 C C . TRP A 1 95 ? -22.471 -5.732 11.510 1.00 95.00 95 TRP A C 1
ATOM 689 O O . TRP A 1 95 ? -23.673 -5.799 11.733 1.00 95.00 95 TRP A O 1
ATOM 699 N N . ALA A 1 96 ? -21.652 -5.058 12.318 1.00 94.75 96 ALA A N 1
ATOM 700 C CA . ALA A 1 96 ? -22.113 -4.435 13.549 1.00 94.75 96 ALA A CA 1
ATOM 701 C C . ALA A 1 96 ? -23.103 -3.293 13.266 1.00 94.75 96 ALA A C 1
ATOM 703 O O . ALA A 1 96 ? -24.096 -3.138 13.976 1.00 94.75 96 ALA A O 1
ATOM 704 N N . ALA A 1 97 ? -22.898 -2.533 12.190 1.00 94.62 97 ALA A N 1
ATOM 705 C CA . ALA A 1 97 ? -23.871 -1.533 11.773 1.00 94.62 97 ALA A CA 1
ATOM 706 C C . ALA A 1 97 ? -25.199 -2.146 11.307 1.00 94.62 97 ALA A C 1
ATOM 708 O O . ALA A 1 97 ? -26.266 -1.672 11.698 1.00 94.62 97 ALA A O 1
ATOM 709 N N . ALA A 1 98 ? -25.144 -3.215 10.511 1.00 93.81 98 ALA A N 1
ATOM 710 C CA . ALA A 1 98 ? -26.327 -3.863 9.954 1.00 93.81 98 ALA A CA 1
ATOM 711 C C . ALA A 1 98 ? -27.125 -4.663 11.000 1.00 93.81 98 ALA A C 1
ATOM 713 O O . ALA A 1 98 ? -28.341 -4.523 11.087 1.00 93.81 98 ALA A O 1
ATOM 714 N N . GLU A 1 99 ? -26.440 -5.472 11.808 1.00 93.44 99 GLU A N 1
ATOM 715 C CA . GLU A 1 99 ? -27.054 -6.468 12.697 1.00 93.44 99 GLU A CA 1
ATOM 716 C C . GLU A 1 99 ? -27.202 -5.979 14.142 1.00 93.44 99 GLU A C 1
ATOM 718 O O . GLU A 1 99 ? -28.005 -6.515 14.910 1.00 93.44 99 GLU A O 1
ATOM 723 N N . ARG A 1 100 ? -26.410 -4.976 14.549 1.00 91.94 100 ARG A N 1
ATOM 724 C CA . ARG A 1 100 ? -26.390 -4.452 15.929 1.00 91.94 100 ARG A CA 1
ATOM 725 C C . ARG A 1 100 ? -26.867 -3.004 16.034 1.00 91.94 100 ARG A C 1
ATOM 727 O O . ARG A 1 100 ? -27.050 -2.515 17.144 1.00 91.94 100 ARG A O 1
ATOM 734 N N . GLY A 1 101 ? -27.085 -2.324 14.907 1.00 92.19 101 GLY A N 1
ATOM 735 C CA . GLY A 1 101 ? -27.527 -0.929 14.875 1.00 92.19 101 GLY A CA 1
ATOM 736 C C . GLY A 1 101 ? -26.463 0.076 15.326 1.00 92.19 101 GLY A C 1
ATOM 737 O O . GLY A 1 101 ? -26.808 1.219 15.624 1.00 92.19 101 GLY A O 1
ATOM 738 N N . LEU A 1 102 ? -25.189 -0.330 15.385 1.00 94.50 102 LEU A N 1
ATOM 739 C CA . LEU A 1 102 ? -24.092 0.585 15.700 1.00 94.50 102 LEU A CA 1
ATOM 740 C C . LEU A 1 102 ? -23.827 1.548 14.538 1.00 94.50 102 LEU A C 1
ATOM 742 O O . LEU A 1 102 ? -23.969 1.215 13.363 1.00 94.50 102 LEU A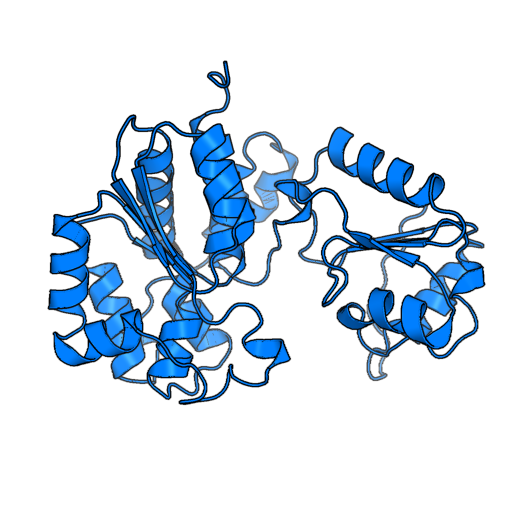 O 1
ATOM 746 N N . CYS A 1 103 ? -23.369 2.753 14.851 1.00 95.75 103 CYS A N 1
ATOM 747 C CA . CYS A 1 103 ? -22.861 3.664 13.836 1.00 95.75 103 CYS A CA 1
ATOM 748 C C . CYS A 1 103 ? -21.449 3.228 13.411 1.00 95.75 103 CYS A C 1
ATOM 750 O O . CYS A 1 103 ? -20.525 3.253 14.225 1.00 95.75 103 CYS A O 1
ATOM 752 N N . ALA A 1 104 ? -21.257 2.845 12.146 1.00 95.62 104 ALA A N 1
ATOM 753 C CA . ALA A 1 104 ? -19.918 2.618 11.603 1.00 95.62 104 ALA A CA 1
ATOM 754 C C . ALA A 1 104 ? -19.249 3.960 11.279 1.00 95.62 104 ALA A C 1
ATOM 756 O O . ALA A 1 104 ? -19.696 4.696 10.396 1.00 95.62 104 ALA A O 1
ATOM 757 N N . VAL A 1 105 ? -18.165 4.273 11.987 1.00 95.38 105 VAL A N 1
ATOM 758 C CA . VAL A 1 105 ? -17.435 5.540 11.867 1.00 95.38 105 VAL A CA 1
ATOM 759 C C . VAL A 1 105 ? -16.026 5.270 11.352 1.00 95.38 105 VAL A C 1
ATOM 761 O O . VAL A 1 105 ? -15.309 4.423 11.879 1.00 95.38 105 VAL A O 1
ATOM 764 N N . GLY A 1 106 ? -15.617 5.997 10.313 1.00 93.56 106 GLY A N 1
ATOM 765 C CA . GLY A 1 106 ? -14.247 5.941 9.810 1.00 93.56 106 GLY A CA 1
ATOM 766 C C . GLY A 1 106 ? -13.288 6.723 10.706 1.00 93.56 106 GLY A C 1
ATOM 767 O O . GLY A 1 106 ? -13.593 7.850 11.098 1.00 93.56 106 GLY A O 1
ATOM 768 N N . LEU A 1 107 ? -12.124 6.145 10.996 1.00 92.19 107 LEU A N 1
ATOM 769 C CA . LEU A 1 107 ? -10.997 6.874 11.568 1.00 92.19 107 LEU A CA 1
ATOM 770 C C . LEU A 1 107 ? -10.483 7.934 10.600 1.00 92.19 107 LEU A C 1
ATOM 772 O O . LEU A 1 107 ? -10.608 7.811 9.378 1.00 92.19 107 LEU A O 1
ATOM 776 N N . GLU A 1 108 ? -9.835 8.952 11.164 1.00 89.88 108 GLU A N 1
ATOM 777 C CA . GLU A 1 108 ? -9.004 9.835 10.363 1.00 89.88 108 GLU A CA 1
ATOM 778 C C . GLU A 1 108 ? -7.944 8.990 9.634 1.00 89.88 108 GLU A C 1
ATOM 780 O O . GLU A 1 108 ? -7.242 8.202 10.275 1.00 89.88 108 GLU A O 1
ATOM 785 N N . PRO A 1 109 ? -7.821 9.106 8.300 1.00 90.69 109 PRO A N 1
ATOM 786 C CA . PRO A 1 109 ? -6.934 8.255 7.526 1.00 90.69 109 PRO A CA 1
ATOM 787 C C . PRO A 1 109 ? -5.505 8.786 7.627 1.00 90.69 109 PRO A C 1
ATOM 789 O O . PRO A 1 109 ? -4.940 9.270 6.646 1.00 90.69 109 PRO A O 1
ATOM 792 N N . THR A 1 110 ? -4.904 8.736 8.811 1.00 91.94 110 THR A N 1
ATOM 793 C CA . THR A 1 110 ? -3.503 9.098 9.043 1.00 91.94 110 THR A CA 1
ATOM 794 C C . THR A 1 110 ? -2.558 8.108 8.346 1.00 91.94 110 THR A C 1
ATOM 796 O O . THR A 1 110 ? -3.003 7.112 7.766 1.00 91.94 110 THR A O 1
ATOM 799 N N . VAL A 1 111 ? -1.250 8.390 8.330 1.00 91.56 111 VAL A N 1
ATOM 800 C CA . VAL A 1 111 ? -0.275 7.467 7.721 1.00 91.56 111 VAL A CA 1
ATOM 801 C C . VAL A 1 111 ? -0.243 6.150 8.489 1.00 91.56 111 VAL A C 1
ATOM 803 O O . VAL A 1 111 ? -0.373 5.106 7.855 1.00 91.56 111 VAL A O 1
ATOM 806 N N . GLY A 1 112 ? -0.167 6.192 9.823 1.00 91.69 112 GLY A N 1
ATOM 807 C CA . GLY A 1 112 ? -0.174 4.997 10.659 1.00 91.69 112 GLY A CA 1
ATOM 808 C C . GLY A 1 112 ? -1.459 4.186 10.511 1.00 91.69 112 GLY A C 1
ATOM 809 O O . GLY A 1 112 ? -1.390 2.971 10.364 1.00 91.69 112 GLY A O 1
ATOM 810 N N . ALA A 1 113 ? -2.624 4.843 10.445 1.00 91.31 113 ALA A N 1
ATOM 811 C CA . ALA A 1 113 ? -3.914 4.160 10.297 1.00 91.31 113 ALA A CA 1
ATOM 812 C C . ALA A 1 113 ? -4.154 3.540 8.909 1.00 91.31 113 ALA A C 1
ATOM 814 O O . ALA A 1 113 ? -5.012 2.670 8.761 1.00 91.31 113 ALA A O 1
ATOM 815 N N . SER A 1 114 ? -3.440 4.023 7.886 1.00 91.38 114 SER A N 1
ATOM 816 C CA . SER A 1 114 ? -3.613 3.590 6.490 1.00 91.38 114 SER A CA 1
ATOM 817 C C . SER A 1 114 ? -2.509 2.654 5.999 1.00 91.38 114 SER A C 1
ATOM 819 O O . SER A 1 114 ? -2.614 2.146 4.883 1.00 91.38 114 SER A O 1
ATOM 821 N N . PHE A 1 115 ? -1.417 2.515 6.751 1.00 93.19 115 PHE A N 1
ATOM 822 C CA . PHE A 1 115 ? -0.293 1.666 6.383 1.00 93.19 115 PHE A CA 1
ATOM 823 C C . PHE A 1 115 ? -0.492 0.263 6.947 1.00 93.19 115 PHE A C 1
ATOM 825 O O . PHE A 1 115 ? -0.708 0.094 8.147 1.00 93.19 115 PHE A O 1
ATOM 832 N N . ASP A 1 116 ? -0.386 -0.720 6.063 1.00 92.38 116 ASP A N 1
ATOM 833 C CA . ASP A 1 116 ? -0.568 -2.131 6.374 1.00 92.38 116 ASP A CA 1
ATOM 834 C C . ASP A 1 116 ? 0.523 -2.963 5.696 1.00 92.38 116 ASP A C 1
ATOM 836 O O . ASP A 1 116 ? 0.992 -2.621 4.605 1.00 92.38 116 ASP A O 1
ATOM 840 N N . ILE A 1 117 ? 0.962 -4.029 6.358 1.00 93.31 117 ILE A N 1
ATOM 841 C CA . ILE A 1 117 ? 2.038 -4.895 5.875 1.00 93.31 117 ILE A CA 1
ATOM 842 C C . ILE A 1 117 ? 1.436 -6.199 5.351 1.00 93.31 117 ILE A C 1
ATOM 844 O O . ILE A 1 117 ? 1.269 -7.160 6.097 1.00 93.31 117 ILE A O 1
ATOM 848 N N . ASP A 1 118 ? 1.187 -6.237 4.042 1.00 91.62 118 ASP A N 1
ATOM 849 C CA . ASP A 1 118 ? 0.662 -7.410 3.328 1.00 91.62 118 ASP A CA 1
ATOM 850 C C . ASP A 1 118 ? 1.733 -8.132 2.499 1.00 91.62 118 ASP A C 1
ATOM 852 O O . ASP A 1 118 ? 1.633 -9.327 2.207 1.00 91.62 118 ASP A O 1
ATOM 856 N N . THR A 1 119 ? 2.731 -7.384 2.026 1.00 93.81 119 THR A N 1
ATOM 857 C CA . THR A 1 119 ? 3.664 -7.834 0.990 1.00 93.81 119 THR A CA 1
ATOM 858 C C . THR A 1 119 ? 5.119 -7.536 1.357 1.00 93.81 119 THR A C 1
ATOM 860 O O . THR A 1 119 ? 5.401 -6.647 2.167 1.00 93.81 119 THR A O 1
ATOM 863 N N . PRO A 1 120 ? 6.093 -8.209 0.717 1.00 93.38 120 PRO A N 1
ATOM 864 C CA . PRO A 1 120 ? 7.500 -7.851 0.875 1.00 93.38 120 PRO A CA 1
ATOM 865 C C . PRO A 1 120 ? 7.818 -6.400 0.485 1.00 93.38 120 PRO A C 1
ATOM 867 O O . PRO A 1 120 ? 8.681 -5.791 1.111 1.00 93.38 120 PRO A O 1
ATOM 870 N N . ALA A 1 121 ? 7.118 -5.814 -0.497 1.00 95.50 121 ALA A N 1
ATOM 871 C CA . ALA A 1 121 ? 7.274 -4.391 -0.814 1.00 95.50 121 ALA A CA 1
ATOM 872 C C . ALA A 1 121 ? 6.856 -3.494 0.358 1.00 95.50 121 ALA A C 1
ATOM 874 O O . ALA A 1 121 ? 7.528 -2.501 0.632 1.00 95.50 121 ALA A O 1
ATOM 875 N N . ASP A 1 122 ? 5.804 -3.862 1.089 1.00 96.06 122 ASP A N 1
ATOM 876 C CA . ASP A 1 122 ? 5.356 -3.097 2.255 1.00 96.06 122 ASP A CA 1
ATOM 877 C C . ASP A 1 122 ? 6.383 -3.187 3.388 1.00 96.06 122 ASP A C 1
ATOM 879 O O . ASP A 1 122 ? 6.677 -2.180 4.023 1.00 96.06 122 ASP A O 1
ATOM 883 N N . LEU A 1 123 ? 7.037 -4.339 3.576 1.00 94.44 123 LEU A N 1
ATOM 884 C CA . LEU A 1 123 ? 8.176 -4.460 4.496 1.00 94.44 123 LEU A CA 1
ATOM 885 C C . LEU A 1 123 ? 9.361 -3.565 4.096 1.00 94.44 123 LEU A C 1
ATOM 887 O O . LEU A 1 123 ? 10.024 -2.989 4.966 1.00 94.44 123 LEU A O 1
ATOM 891 N N . LEU A 1 124 ? 9.634 -3.407 2.798 1.00 95.12 124 LEU A N 1
ATOM 892 C CA . LEU A 1 124 ? 10.663 -2.475 2.324 1.00 95.12 124 LEU A CA 1
ATOM 893 C C . LEU A 1 124 ? 10.276 -1.023 2.613 1.00 95.12 124 LEU A C 1
ATOM 895 O O . LEU A 1 124 ? 11.099 -0.271 3.135 1.00 95.12 124 LEU A O 1
ATOM 899 N N . VAL A 1 125 ? 9.022 -0.638 2.356 1.00 95.94 125 VAL A N 1
ATOM 900 C CA . VAL A 1 125 ? 8.516 0.696 2.714 1.00 95.94 125 VAL A CA 1
ATOM 901 C C . VAL A 1 125 ? 8.604 0.920 4.219 1.00 95.94 125 VAL A C 1
ATOM 903 O O . VAL A 1 125 ? 9.115 1.951 4.651 1.00 95.94 125 VAL A O 1
ATOM 906 N N . PHE A 1 126 ? 8.160 -0.051 5.016 1.00 93.94 126 PHE A N 1
ATOM 907 C CA . PHE A 1 126 ? 8.193 0.004 6.471 1.00 93.94 126 PHE A CA 1
ATOM 908 C C . PHE A 1 126 ? 9.617 0.229 6.974 1.00 93.94 126 PHE A C 1
ATOM 910 O O . PHE A 1 126 ? 9.886 1.216 7.649 1.00 93.94 126 PHE A O 1
ATOM 917 N N . THR A 1 127 ? 10.559 -0.632 6.591 1.00 91.56 127 THR A N 1
ATOM 918 C CA . THR A 1 127 ? 11.953 -0.533 7.050 1.00 91.56 127 THR A CA 1
ATOM 919 C C . THR A 1 127 ? 12.654 0.739 6.570 1.00 91.56 127 THR A C 1
ATOM 921 O O . THR A 1 127 ? 13.542 1.237 7.263 1.00 91.56 127 THR A O 1
ATOM 924 N N . HIS A 1 128 ? 12.236 1.305 5.434 1.00 91.88 128 HIS A N 1
ATOM 925 C CA . HIS A 1 128 ? 12.758 2.572 4.930 1.00 91.88 128 HIS A CA 1
ATOM 926 C C . HIS A 1 128 ? 12.167 3.801 5.648 1.00 91.88 128 HIS A C 1
ATOM 928 O O . HIS A 1 128 ? 12.902 4.725 6.002 1.00 91.88 128 HIS A O 1
ATOM 934 N N . ALA A 1 129 ? 10.851 3.825 5.891 1.00 90.50 129 ALA A N 1
ATOM 935 C CA . ALA A 1 129 ? 10.131 4.968 6.465 1.00 90.50 129 ALA A CA 1
ATOM 936 C C . ALA A 1 129 ? 10.119 4.994 8.007 1.00 90.50 129 ALA A C 1
ATOM 938 O O . ALA A 1 129 ? 10.038 6.065 8.626 1.00 90.50 129 ALA A O 1
ATOM 939 N N . ALA A 1 130 ? 10.238 3.830 8.648 1.00 84.69 130 ALA A N 1
ATOM 940 C CA . ALA A 1 130 ? 10.130 3.666 10.095 1.00 84.69 130 ALA A CA 1
ATOM 941 C C . ALA A 1 130 ? 11.404 4.049 10.872 1.00 84.69 130 ALA A C 1
ATOM 943 O O . ALA A 1 130 ? 11.575 3.641 12.016 1.00 84.69 130 ALA A O 1
ATOM 944 N N . GLU A 1 131 ? 12.299 4.861 10.302 1.00 74.19 131 GLU A N 1
ATOM 945 C CA . GLU A 1 131 ? 13.542 5.284 10.964 1.00 74.19 131 GLU A CA 1
ATOM 946 C C . GLU A 1 131 ? 13.309 5.956 12.333 1.00 74.19 131 GLU A C 1
ATOM 948 O O . GLU A 1 131 ? 14.093 5.749 13.258 1.00 74.19 131 GLU A O 1
ATOM 953 N N . ALA A 1 132 ? 12.197 6.682 12.502 1.00 69.25 132 ALA A N 1
ATOM 954 C CA . ALA A 1 132 ? 11.806 7.275 13.788 1.00 69.25 132 ALA A CA 1
ATOM 955 C C . ALA A 1 132 ? 11.460 6.241 14.876 1.00 69.25 132 ALA A C 1
ATOM 957 O O . ALA A 1 132 ? 11.473 6.576 16.056 1.00 69.25 132 ALA A O 1
ATOM 958 N N . PHE A 1 133 ? 11.186 4.994 14.492 1.00 70.88 133 PHE A N 1
ATOM 959 C CA . PHE A 1 133 ? 10.897 3.875 15.387 1.00 70.88 133 PHE A CA 1
ATOM 960 C C . PHE A 1 133 ? 12.138 2.998 15.620 1.00 70.88 133 PHE A C 1
ATOM 962 O O . PHE A 1 133 ? 12.027 1.814 15.937 1.00 70.88 133 PHE A O 1
ATOM 969 N N . ARG A 1 134 ? 13.352 3.533 15.423 1.00 75.50 134 ARG A N 1
ATOM 970 C CA . ARG A 1 134 ? 14.574 2.862 15.884 1.00 75.50 134 ARG A CA 1
ATOM 971 C C . ARG A 1 134 ? 14.732 3.040 17.402 1.00 75.50 134 ARG A C 1
ATOM 973 O O . ARG A 1 134 ? 14.536 4.148 17.900 1.00 75.50 134 ARG A O 1
ATOM 980 N N . PRO A 1 135 ? 15.164 1.991 18.135 1.00 78.94 135 PRO A N 1
ATOM 981 C CA . PRO A 1 135 ? 15.720 0.717 17.649 1.00 78.94 135 PRO A CA 1
ATOM 982 C C . PRO A 1 135 ? 14.704 -0.413 17.369 1.00 78.94 135 PRO A C 1
ATOM 984 O O . PRO A 1 135 ? 15.114 -1.498 16.964 1.00 78.94 135 PRO A O 1
ATOM 987 N N . GLN A 1 136 ? 13.404 -0.202 17.577 1.00 78.69 136 GLN A N 1
ATOM 988 C CA . GLN A 1 136 ? 12.367 -1.244 17.559 1.00 78.69 136 GLN A CA 1
ATOM 989 C C . GLN A 1 136 ? 12.269 -1.983 16.211 1.00 78.69 136 GLN A C 1
ATOM 991 O O . GLN A 1 136 ? 11.982 -3.178 16.179 1.00 78.69 136 GLN A O 1
ATOM 996 N N . VAL A 1 137 ? 12.578 -1.305 15.103 1.00 82.00 137 VAL A N 1
ATOM 997 C CA . VAL A 1 137 ? 12.492 -1.872 13.744 1.00 82.00 137 VAL A CA 1
ATOM 998 C C . VAL A 1 137 ? 13.752 -2.606 13.264 1.00 82.00 137 VAL A C 1
ATOM 1000 O O . VAL A 1 137 ? 13.733 -3.223 12.201 1.00 82.00 137 VAL A O 1
ATOM 1003 N N . GLU A 1 138 ? 14.846 -2.604 14.035 1.00 85.50 138 GLU A N 1
ATOM 1004 C CA . GLU A 1 138 ? 16.138 -3.181 13.615 1.00 85.50 138 GLU A CA 1
ATOM 1005 C C . GLU A 1 138 ? 16.084 -4.710 13.436 1.00 85.50 138 GLU A C 1
ATOM 1007 O O . GLU A 1 138 ? 16.765 -5.284 12.587 1.00 85.50 138 GLU A O 1
ATOM 1012 N N . GLY A 1 139 ? 15.265 -5.403 14.234 1.00 87.44 139 GLY A N 1
ATOM 1013 C CA . GLY A 1 139 ? 15.031 -6.842 14.063 1.00 87.44 139 GLY A CA 1
ATOM 1014 C C . GLY A 1 139 ? 14.365 -7.160 12.724 1.00 87.44 139 GLY A C 1
ATOM 1015 O O . GLY A 1 139 ? 14.834 -8.031 11.995 1.00 87.44 139 GLY A O 1
ATOM 1016 N N . VAL A 1 140 ? 13.326 -6.395 12.375 1.00 86.12 140 VAL A N 1
ATOM 1017 C CA . VAL A 1 140 ? 12.598 -6.534 11.106 1.00 86.12 140 VAL A CA 1
ATOM 1018 C C . VAL A 1 140 ? 13.504 -6.183 9.929 1.00 86.12 140 VAL A C 1
ATOM 1020 O O . VAL A 1 140 ? 13.554 -6.928 8.958 1.00 86.12 140 VAL A O 1
ATOM 1023 N N . ALA A 1 141 ? 14.283 -5.102 10.030 1.00 87.44 141 ALA A N 1
ATOM 1024 C CA . ALA A 1 141 ? 15.220 -4.699 8.984 1.00 87.44 141 ALA A CA 1
ATOM 1025 C C . ALA A 1 141 ? 16.270 -5.781 8.682 1.00 87.44 141 ALA A C 1
ATOM 1027 O O . ALA A 1 141 ? 16.556 -6.039 7.512 1.00 87.44 141 ALA A O 1
ATOM 1028 N N . ARG A 1 142 ? 16.805 -6.443 9.719 1.00 89.62 142 ARG A N 1
ATOM 1029 C CA . ARG A 1 142 ? 17.742 -7.566 9.559 1.00 89.62 142 ARG A CA 1
ATOM 1030 C C . ARG A 1 142 ? 17.092 -8.768 8.884 1.00 89.62 142 ARG A C 1
ATOM 1032 O O . ARG A 1 142 ? 17.664 -9.274 7.929 1.00 89.62 142 ARG A O 1
ATOM 1039 N N . LEU A 1 143 ? 15.894 -9.164 9.318 1.00 88.94 143 LEU A N 1
ATOM 1040 C CA . LEU A 1 143 ? 15.146 -10.261 8.692 1.00 88.94 143 LEU A CA 1
ATOM 1041 C C . LEU A 1 143 ? 14.860 -9.975 7.210 1.00 88.94 143 LEU A C 1
ATOM 1043 O O . LEU A 1 143 ? 15.089 -10.817 6.350 1.00 88.94 143 LEU A O 1
ATOM 1047 N N . VAL A 1 144 ? 14.398 -8.763 6.898 1.00 90.81 144 VAL A N 1
ATOM 1048 C CA . VAL A 1 144 ? 14.107 -8.332 5.523 1.00 90.81 144 VAL A CA 1
ATOM 1049 C C . VAL A 1 144 ? 15.368 -8.366 4.651 1.00 90.81 144 VAL A C 1
ATOM 1051 O O . VAL A 1 144 ? 15.296 -8.755 3.488 1.00 90.81 144 VAL A O 1
ATOM 1054 N N . ALA A 1 145 ? 16.532 -8.024 5.212 1.00 91.06 145 ALA A N 1
ATOM 1055 C CA . ALA A 1 145 ? 17.816 -8.060 4.512 1.00 91.06 145 ALA A CA 1
ATOM 1056 C C . ALA A 1 145 ? 18.319 -9.472 4.152 1.00 91.06 145 ALA A C 1
ATOM 1058 O O . ALA A 1 145 ? 19.204 -9.582 3.309 1.00 91.06 145 ALA A O 1
ATOM 1059 N N . GLU A 1 146 ? 17.764 -10.539 4.734 1.00 93.44 146 GLU A N 1
ATOM 1060 C CA . GLU A 1 146 ? 18.087 -11.923 4.348 1.00 93.44 146 GLU A CA 1
ATOM 1061 C C . GLU A 1 146 ? 17.402 -12.343 3.032 1.00 93.44 146 GLU A C 1
ATOM 1063 O O . GLU A 1 146 ? 17.799 -13.326 2.403 1.00 93.44 146 GLU A O 1
ATOM 1068 N N . GLY A 1 147 ? 16.370 -11.607 2.606 1.00 92.94 147 GLY A N 1
ATOM 1069 C CA . GLY A 1 147 ? 15.616 -11.881 1.387 1.00 92.94 147 GLY A CA 1
ATOM 1070 C C . GLY A 1 147 ? 16.262 -11.326 0.105 1.00 92.94 147 GLY A C 1
ATOM 1071 O O . GLY A 1 147 ? 17.143 -10.468 0.152 1.00 92.94 147 GLY A O 1
ATOM 1072 N N . PRO A 1 148 ? 15.789 -11.754 -1.080 1.00 95.88 148 PRO A N 1
ATOM 1073 C CA . PRO A 1 148 ? 16.284 -11.300 -2.385 1.00 95.88 148 PRO A CA 1
ATOM 1074 C C . PRO A 1 148 ? 15.731 -9.913 -2.767 1.00 95.88 148 PRO A C 1
ATOM 1076 O O . PRO A 1 148 ? 15.014 -9.762 -3.754 1.00 95.88 148 PRO A O 1
ATOM 1079 N N . ILE A 1 149 ? 16.029 -8.895 -1.963 1.00 96.12 149 ILE A N 1
ATOM 1080 C CA . ILE A 1 149 ? 15.345 -7.597 -2.026 1.00 96.12 149 ILE A CA 1
ATOM 1081 C C . ILE A 1 149 ? 16.122 -6.493 -2.745 1.00 96.12 149 ILE A C 1
ATOM 1083 O O . ILE A 1 149 ? 15.553 -5.437 -2.993 1.00 96.12 149 ILE A O 1
ATOM 1087 N N . ASP A 1 150 ? 17.399 -6.692 -3.073 1.00 96.38 150 ASP A N 1
ATOM 1088 C CA . ASP A 1 150 ? 18.293 -5.607 -3.514 1.00 96.38 150 ASP A CA 1
ATOM 1089 C C . ASP A 1 150 ? 17.771 -4.838 -4.738 1.00 96.38 150 ASP A C 1
ATOM 1091 O O . ASP A 1 150 ? 17.859 -3.605 -4.796 1.00 96.38 150 ASP A O 1
ATOM 1095 N N . ARG A 1 151 ? 17.164 -5.555 -5.698 1.00 97.00 151 ARG A N 1
ATOM 1096 C CA . ARG A 1 151 ? 16.549 -4.955 -6.893 1.00 97.00 151 ARG A CA 1
ATOM 1097 C C . ARG A 1 151 ? 15.417 -3.994 -6.508 1.00 97.00 151 ARG A C 1
ATOM 1099 O O . ARG A 1 151 ? 15.403 -2.857 -6.967 1.00 97.00 151 ARG A O 1
ATOM 1106 N N . ALA A 1 152 ? 14.498 -4.420 -5.643 1.00 98.00 152 ALA A N 1
ATOM 1107 C CA . ALA A 1 152 ? 13.382 -3.582 -5.206 1.00 98.00 152 ALA A CA 1
ATOM 1108 C C . ALA A 1 152 ? 13.781 -2.509 -4.198 1.00 98.00 152 ALA A C 1
ATOM 1110 O O . ALA A 1 152 ? 13.317 -1.382 -4.320 1.00 98.00 152 ALA A O 1
ATOM 1111 N N . ARG A 1 153 ? 14.670 -2.820 -3.249 1.00 97.31 153 ARG A N 1
ATOM 1112 C CA . ARG A 1 153 ? 15.187 -1.870 -2.258 1.00 97.31 153 ARG A CA 1
ATOM 1113 C C . ARG A 1 153 ? 15.787 -0.652 -2.954 1.00 97.31 153 ARG A C 1
ATOM 1115 O O . ARG A 1 153 ? 15.328 0.459 -2.725 1.00 97.31 153 ARG A O 1
ATOM 1122 N N . SER A 1 154 ? 16.755 -0.862 -3.847 1.00 97.06 154 SER A N 1
ATOM 1123 C CA . SER A 1 154 ? 17.429 0.237 -4.555 1.00 97.06 154 SER A CA 1
ATOM 1124 C C . SER A 1 154 ? 16.453 1.113 -5.351 1.00 97.06 154 SER A C 1
ATOM 1126 O O . SER A 1 154 ? 16.568 2.338 -5.351 1.00 97.06 154 SER A O 1
ATOM 1128 N N . ARG A 1 155 ? 15.451 0.499 -5.988 1.00 98.31 155 ARG A N 1
ATOM 1129 C CA . ARG A 1 155 ? 14.411 1.211 -6.740 1.00 98.31 155 ARG A CA 1
ATOM 1130 C C . ARG A 1 155 ? 13.454 1.989 -5.853 1.00 98.31 155 ARG A C 1
ATOM 1132 O O . ARG A 1 155 ? 13.142 3.133 -6.174 1.00 98.31 155 ARG A O 1
ATOM 1139 N N . LEU A 1 156 ? 13.013 1.389 -4.754 1.00 98.38 156 LEU A N 1
ATOM 1140 C CA . LEU A 1 156 ? 12.128 2.022 -3.788 1.00 98.38 156 LEU A CA 1
ATOM 1141 C C . LEU A 1 156 ? 12.807 3.220 -3.126 1.00 98.38 156 LEU A C 1
ATOM 1143 O O . LEU A 1 156 ? 12.201 4.280 -3.045 1.00 98.38 156 LEU A O 1
ATOM 1147 N N . GLU A 1 157 ? 14.059 3.071 -2.695 1.00 97.62 157 GLU A N 1
ATOM 1148 C CA . GLU A 1 157 ? 14.832 4.146 -2.065 1.00 97.62 157 GLU A CA 1
ATOM 1149 C C . GLU A 1 157 ? 15.053 5.313 -3.040 1.00 97.62 157 GLU A C 1
ATOM 1151 O O . GLU A 1 157 ? 14.852 6.472 -2.676 1.00 97.62 157 GLU A O 1
ATOM 1156 N N . ALA A 1 158 ? 15.378 5.021 -4.304 1.00 98.44 158 ALA A N 1
ATOM 1157 C CA . ALA A 1 158 ? 15.510 6.042 -5.342 1.00 98.44 158 ALA A CA 1
ATOM 1158 C C . ALA A 1 158 ? 14.172 6.733 -5.672 1.00 98.44 158 ALA A C 1
ATOM 1160 O O . ALA A 1 158 ? 14.140 7.950 -5.846 1.00 98.44 158 ALA A O 1
ATOM 1161 N N . ALA A 1 159 ? 13.062 5.987 -5.726 1.00 98.69 159 ALA A N 1
ATOM 1162 C CA . ALA A 1 159 ? 11.729 6.560 -5.921 1.00 98.69 159 ALA A CA 1
ATOM 1163 C C . ALA A 1 159 ? 11.298 7.409 -4.713 1.00 98.69 159 ALA A C 1
ATOM 1165 O O . ALA A 1 159 ? 10.731 8.485 -4.894 1.00 98.69 159 ALA A O 1
ATOM 1166 N N . SER A 1 160 ? 11.597 6.953 -3.490 1.00 98.12 160 SER A N 1
ATOM 1167 C CA . SER A 1 160 ? 11.341 7.686 -2.245 1.00 98.12 160 SER A CA 1
ATOM 1168 C C . SER A 1 160 ? 12.062 9.023 -2.260 1.00 98.12 160 SER A C 1
ATOM 1170 O O . SER A 1 160 ? 11.412 10.048 -2.103 1.00 98.12 160 SER A O 1
ATOM 1172 N N . ALA A 1 161 ? 13.362 9.038 -2.571 1.00 97.94 161 ALA A N 1
ATOM 1173 C CA . ALA A 1 161 ? 14.155 10.264 -2.635 1.00 97.94 161 ALA A CA 1
ATOM 1174 C C . ALA A 1 161 ? 13.547 11.326 -3.571 1.00 97.94 161 ALA A C 1
ATOM 1176 O O . ALA A 1 161 ? 13.666 12.523 -3.311 1.00 97.94 161 ALA A O 1
ATOM 1177 N N . MET A 1 162 ? 12.842 10.910 -4.631 1.00 98.50 162 MET A N 1
ATOM 1178 C CA . MET A 1 162 ? 12.188 11.839 -5.556 1.00 98.50 162 MET A CA 1
ATOM 1179 C C . MET A 1 162 ? 10.979 12.558 -4.959 1.00 98.50 162 MET A C 1
ATOM 1181 O O . MET A 1 162 ? 10.680 13.673 -5.378 1.00 98.50 162 MET A O 1
ATOM 1185 N N . LEU A 1 163 ? 10.351 12.000 -3.921 1.00 97.94 163 LEU A N 1
ATOM 1186 C CA . LEU A 1 163 ? 9.329 12.700 -3.138 1.00 97.94 163 LEU A CA 1
ATOM 1187 C C . LEU A 1 163 ? 9.911 13.892 -2.359 1.00 97.94 163 LEU A C 1
ATOM 1189 O O . LEU A 1 163 ? 9.161 14.793 -1.988 1.00 97.94 163 LEU A O 1
ATOM 1193 N N . GLY A 1 164 ? 11.228 13.917 -2.124 1.00 96.44 164 GLY A N 1
ATOM 1194 C CA . GLY A 1 164 ? 11.956 15.015 -1.481 1.00 96.44 164 GLY A CA 1
ATOM 1195 C C . GLY A 1 164 ? 12.433 16.114 -2.435 1.00 96.44 164 GLY A C 1
ATOM 1196 O O . GLY A 1 164 ? 12.990 17.111 -1.980 1.00 96.44 164 GLY A O 1
ATOM 1197 N N . VAL A 1 165 ? 12.240 15.957 -3.749 1.00 97.56 165 VAL A N 1
ATOM 1198 C CA . VAL A 1 165 ? 12.719 16.917 -4.752 1.00 97.56 165 VAL A CA 1
ATOM 1199 C C . VAL A 1 165 ? 11.583 17.822 -5.217 1.00 97.56 165 VAL A C 1
ATOM 1201 O O . VAL A 1 165 ? 10.589 17.374 -5.794 1.00 97.56 165 VAL A O 1
ATOM 1204 N N . ASP A 1 166 ? 11.750 19.124 -4.979 1.00 96.12 166 ASP A N 1
ATOM 1205 C CA . ASP A 1 166 ? 10.799 20.153 -5.395 1.00 96.12 166 ASP A CA 1
ATOM 1206 C C . ASP A 1 166 ? 10.493 20.050 -6.894 1.00 96.12 166 ASP A C 1
ATOM 1208 O O . ASP A 1 166 ? 11.394 19.994 -7.730 1.00 96.12 166 ASP A O 1
ATOM 1212 N N . LEU A 1 167 ? 9.199 20.073 -7.225 1.00 97.12 167 LEU A N 1
ATOM 1213 C CA . LEU A 1 167 ? 8.663 20.001 -8.585 1.00 97.12 167 LEU A CA 1
ATOM 1214 C C . LEU A 1 167 ? 8.956 18.703 -9.355 1.00 97.12 167 LEU A C 1
ATOM 1216 O O . LEU A 1 167 ? 8.583 18.642 -10.526 1.00 97.12 167 LEU A O 1
ATOM 1220 N N . ALA A 1 168 ? 9.529 17.671 -8.722 1.00 98.50 168 ALA A N 1
ATOM 1221 C CA . ALA A 1 168 ? 9.655 16.353 -9.341 1.00 98.50 168 ALA A CA 1
ATOM 1222 C C . ALA A 1 168 ? 8.281 15.825 -9.780 1.00 98.50 168 ALA A C 1
ATOM 1224 O O . ALA A 1 168 ? 7.278 15.975 -9.074 1.00 98.50 168 ALA A O 1
ATOM 1225 N N . GLU A 1 169 ? 8.224 15.222 -10.959 1.00 98.69 169 GLU A N 1
ATOM 1226 C CA . GLU A 1 169 ? 7.011 14.693 -11.571 1.00 98.69 169 GLU A CA 1
ATOM 1227 C C . GLU A 1 169 ? 6.814 13.235 -11.122 1.00 98.69 169 GLU A C 1
ATOM 1229 O O . GLU A 1 169 ? 7.563 12.344 -11.513 1.00 98.69 169 GLU A O 1
ATOM 1234 N N . ILE A 1 170 ? 5.808 12.960 -10.292 1.00 98.75 170 ILE A N 1
ATOM 1235 C CA . ILE A 1 170 ? 5.624 11.639 -9.669 1.00 98.75 170 ILE A CA 1
ATOM 1236 C C . ILE A 1 170 ? 4.398 10.949 -10.255 1.00 98.75 170 ILE A C 1
ATOM 1238 O O . ILE A 1 170 ? 3.273 11.430 -10.097 1.00 98.75 170 ILE A O 1
ATOM 1242 N N . ALA A 1 171 ? 4.596 9.795 -10.889 1.00 98.69 171 ALA A N 1
ATOM 1243 C CA . ALA A 1 171 ? 3.509 8.946 -11.357 1.00 98.69 171 ALA A CA 1
ATOM 1244 C C . ALA A 1 171 ? 2.977 8.044 -10.235 1.00 98.69 171 ALA A C 1
ATOM 1246 O O . ALA A 1 171 ? 3.740 7.391 -9.521 1.00 98.69 171 ALA A O 1
ATOM 1247 N N . LEU A 1 172 ? 1.653 7.976 -10.101 1.00 98.38 172 LEU A N 1
ATOM 1248 C CA . LEU A 1 172 ? 0.970 7.157 -9.101 1.00 98.38 172 LEU A CA 1
ATOM 1249 C C . LEU A 1 172 ? -0.200 6.416 -9.759 1.00 98.38 172 LEU A C 1
ATOM 1251 O O . LEU A 1 172 ? -1.206 7.045 -10.091 1.00 98.38 172 LEU A O 1
ATOM 1255 N N . PHE A 1 173 ? -0.075 5.102 -9.972 1.00 98.00 173 PHE A N 1
ATOM 1256 C CA . PHE A 1 173 ? -1.024 4.311 -10.777 1.00 98.00 173 PHE A CA 1
ATOM 1257 C C . PHE A 1 173 ? -1.590 3.087 -10.045 1.00 98.00 173 PHE A C 1
ATOM 1259 O O . PHE A 1 173 ? -0.938 2.501 -9.182 1.00 98.00 173 PHE A O 1
ATOM 1266 N N . GLY A 1 174 ? -2.796 2.669 -10.440 1.00 97.69 174 GLY A N 1
ATOM 1267 C CA . GLY A 1 174 ? -3.510 1.514 -9.888 1.00 97.69 174 GLY A CA 1
ATOM 1268 C C . GLY A 1 174 ? -4.612 1.939 -8.917 1.00 97.69 174 GLY A C 1
ATOM 1269 O O . GLY A 1 174 ? -5.319 2.915 -9.175 1.00 97.69 174 GLY A O 1
ATOM 1270 N N . ARG A 1 175 ? -4.775 1.250 -7.777 1.00 96.56 175 ARG A N 1
ATOM 1271 C CA . ARG A 1 175 ? -5.862 1.525 -6.809 1.00 96.56 175 ARG A CA 1
ATOM 1272 C C . ARG A 1 175 ? -5.572 2.731 -5.913 1.00 96.56 175 ARG A C 1
ATOM 1274 O O . ARG A 1 175 ? -5.711 2.654 -4.692 1.00 96.56 175 ARG A O 1
ATOM 1281 N N . VAL A 1 176 ? -5.212 3.860 -6.515 1.00 96.56 176 VAL A N 1
ATOM 1282 C CA . VAL A 1 176 ? -4.786 5.092 -5.837 1.00 96.56 176 VAL A CA 1
ATOM 1283 C C . VAL A 1 176 ? -5.922 5.720 -5.035 1.00 96.56 176 VAL A C 1
ATOM 1285 O O . VAL A 1 176 ? -6.985 6.024 -5.580 1.00 96.56 176 VAL A O 1
ATOM 1288 N N . SER A 1 177 ? -5.701 5.958 -3.743 1.00 89.81 177 SER A N 1
ATOM 1289 C CA . SER A 1 177 ? -6.676 6.647 -2.893 1.00 89.81 177 SER A CA 1
ATOM 1290 C C . SER A 1 177 ? -6.648 8.168 -3.122 1.00 89.81 177 SER A C 1
ATOM 1292 O O . SER A 1 177 ? -5.559 8.749 -3.151 1.00 89.81 177 SER A O 1
ATOM 1294 N N . PRO A 1 178 ? -7.806 8.856 -3.191 1.00 91.31 178 PRO A N 1
ATOM 1295 C CA . PRO A 1 178 ? -7.856 10.322 -3.187 1.00 91.31 178 PRO A CA 1
ATOM 1296 C C . PRO A 1 178 ? -7.138 10.943 -1.981 1.00 91.31 178 PRO A C 1
ATOM 1298 O O . PRO A 1 178 ? -6.515 11.996 -2.105 1.00 91.31 178 PRO A O 1
ATOM 1301 N N . VAL A 1 179 ? -7.170 10.259 -0.830 1.00 92.75 179 VAL A N 1
ATOM 1302 C CA . VAL A 1 179 ? -6.471 10.683 0.393 1.00 92.75 179 VAL A CA 1
ATOM 1303 C C . VAL A 1 179 ? -4.961 10.730 0.172 1.00 92.75 179 VAL A C 1
ATOM 1305 O O . VAL A 1 179 ? -4.310 11.665 0.625 1.00 92.75 179 VAL A O 1
ATOM 1308 N N . SER A 1 180 ? -4.397 9.769 -0.563 1.00 95.38 180 SER A N 1
ATOM 1309 C CA . SER A 1 180 ? -2.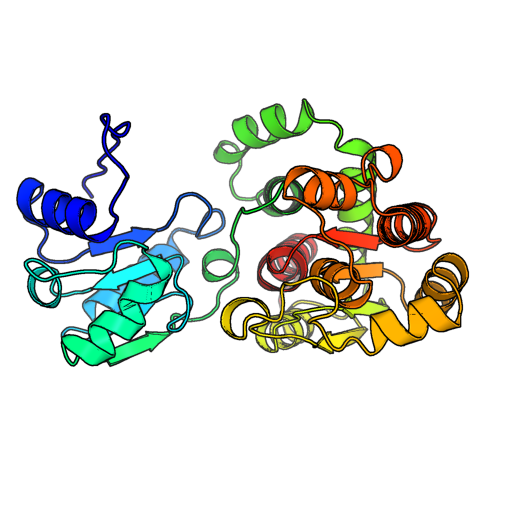962 9.746 -0.857 1.00 95.38 180 SER A CA 1
ATOM 1310 C C . SER A 1 180 ? -2.553 10.903 -1.751 1.00 95.38 180 SER A C 1
ATOM 1312 O O . SER A 1 180 ? -1.574 11.572 -1.445 1.00 95.38 180 SER A O 1
ATOM 1314 N N . VAL A 1 181 ? -3.331 11.209 -2.792 1.00 96.75 181 VAL A N 1
ATOM 1315 C CA . VAL A 1 181 ? -3.060 12.372 -3.653 1.00 96.75 181 VAL A CA 1
ATOM 1316 C C . VAL A 1 181 ? -3.151 13.673 -2.853 1.00 96.75 181 VAL A C 1
ATOM 1318 O O . VAL A 1 181 ? -2.264 14.517 -2.952 1.00 96.75 181 VAL A O 1
ATOM 1321 N N . SER A 1 182 ? -4.186 13.821 -2.019 1.00 96.12 182 SER A N 1
ATOM 1322 C CA . SER A 1 182 ? -4.337 14.993 -1.151 1.00 96.12 182 SER A CA 1
ATOM 1323 C C . SER A 1 182 ? -3.156 15.143 -0.194 1.00 96.12 182 SER A C 1
ATOM 1325 O O . SER A 1 182 ? -2.614 16.234 -0.073 1.00 96.12 182 SER A O 1
ATOM 1327 N N . HIS A 1 183 ? -2.740 14.053 0.454 1.00 95.62 183 HIS A N 1
ATOM 1328 C CA . HIS A 1 183 ? -1.625 14.062 1.394 1.00 95.62 183 HIS A CA 1
ATOM 1329 C C . HIS A 1 183 ? -0.306 14.421 0.703 1.00 95.62 183 HIS A C 1
ATOM 1331 O O . HIS A 1 183 ? 0.417 15.289 1.177 1.00 95.62 183 HIS A O 1
ATOM 1337 N N . LEU A 1 184 ? -0.016 13.827 -0.457 1.00 96.38 184 LEU A N 1
ATOM 1338 C CA . LEU A 1 184 ? 1.192 14.149 -1.220 1.00 96.38 184 LEU A CA 1
ATOM 1339 C C . LEU A 1 184 ? 1.236 15.622 -1.643 1.00 96.38 184 LEU A C 1
ATOM 1341 O O . LEU A 1 184 ? 2.294 16.237 -1.546 1.00 96.38 184 LEU A O 1
ATOM 1345 N N . ASN A 1 185 ? 0.100 16.206 -2.034 1.00 95.81 185 ASN A N 1
ATOM 1346 C CA . ASN A 1 185 ? 0.013 17.630 -2.376 1.00 95.81 185 ASN A CA 1
ATOM 1347 C C . ASN A 1 185 ? 0.240 18.560 -1.173 1.00 95.81 185 ASN A C 1
ATOM 1349 O O . ASN A 1 185 ? 0.659 19.697 -1.362 1.00 95.81 185 ASN A O 1
ATOM 1353 N N . THR A 1 186 ? -0.072 18.113 0.047 1.00 94.50 186 THR A N 1
ATOM 1354 C CA . THR A 1 186 ? 0.153 18.904 1.270 1.00 94.50 186 THR A CA 1
ATOM 1355 C C . THR A 1 186 ? 1.532 18.684 1.882 1.00 94.50 186 THR A C 1
ATOM 1357 O O . THR A 1 186 ? 2.030 19.557 2.581 1.00 94.50 186 THR A O 1
ATOM 1360 N N . THR A 1 187 ? 2.139 17.521 1.651 1.00 94.81 187 THR A N 1
ATOM 1361 C CA . THR A 1 187 ? 3.404 17.115 2.282 1.00 94.81 187 THR A CA 1
ATOM 1362 C C . THR A 1 187 ? 4.611 17.372 1.387 1.00 94.81 187 THR A C 1
ATOM 1364 O O . THR A 1 187 ? 5.692 17.635 1.896 1.00 94.81 187 THR A O 1
ATOM 1367 N N . THR A 1 188 ? 4.440 17.305 0.066 1.00 95.94 188 THR A N 1
ATOM 1368 C CA . THR A 1 188 ? 5.525 17.458 -0.913 1.00 95.94 188 THR A CA 1
ATOM 1369 C C . THR A 1 188 ? 5.291 18.677 -1.802 1.00 95.94 188 THR A C 1
ATOM 1371 O O . THR A 1 188 ? 4.176 19.183 -1.914 1.00 95.94 188 THR A O 1
ATOM 1374 N N . ARG A 1 189 ? 6.341 19.117 -2.502 1.00 96.69 189 ARG A N 1
ATOM 1375 C CA . ARG A 1 189 ? 6.247 20.095 -3.602 1.00 96.69 189 ARG A CA 1
ATOM 1376 C C . ARG A 1 189 ? 6.294 19.430 -4.981 1.00 96.69 189 ARG A C 1
ATOM 1378 O O . ARG A 1 189 ? 6.542 20.102 -5.982 1.00 96.69 189 ARG A O 1
ATOM 1385 N N . CYS A 1 190 ? 6.102 18.116 -5.036 1.00 97.88 190 CYS A N 1
ATOM 1386 C CA . CYS A 1 190 ? 6.107 17.345 -6.270 1.00 97.88 190 CYS A CA 1
ATOM 1387 C C . CYS A 1 190 ? 4.858 17.629 -7.116 1.00 97.88 190 CYS A C 1
ATOM 1389 O O . CYS A 1 190 ? 3.806 18.030 -6.614 1.00 97.88 190 CYS A O 1
ATOM 1391 N N . ARG A 1 191 ? 4.949 17.368 -8.420 1.00 98.12 191 ARG A N 1
ATOM 1392 C CA . ARG A 1 191 ? 3.812 17.387 -9.343 1.00 98.12 191 ARG A CA 1
ATOM 1393 C C . ARG A 1 191 ? 3.285 15.967 -9.501 1.00 98.12 191 ARG A C 1
ATOM 1395 O O . ARG A 1 191 ? 3.917 15.123 -10.127 1.00 98.12 191 ARG A O 1
ATOM 1402 N N . ILE A 1 192 ? 2.125 15.697 -8.908 1.00 98.06 192 ILE A N 1
ATOM 1403 C CA . ILE A 1 192 ? 1.560 14.345 -8.862 1.00 98.06 192 ILE A CA 1
ATOM 1404 C C . ILE A 1 192 ? 0.723 14.057 -10.113 1.00 98.06 192 ILE A C 1
ATOM 1406 O O . ILE A 1 192 ? -0.256 14.747 -10.404 1.00 98.06 192 ILE A O 1
ATOM 1410 N N . ARG A 1 193 ? 1.071 12.982 -10.824 1.00 97.75 193 ARG A N 1
ATOM 1411 C CA . ARG A 1 193 ? 0.324 12.406 -11.949 1.00 97.75 193 ARG A CA 1
ATOM 1412 C C . ARG A 1 193 ? -0.349 11.122 -11.492 1.00 97.75 193 ARG A C 1
ATOM 1414 O O . ARG A 1 193 ? 0.208 10.032 -11.603 1.00 97.75 193 ARG A O 1
ATOM 1421 N N . ALA A 1 194 ? -1.553 11.261 -10.953 1.00 97.56 194 ALA A N 1
ATOM 1422 C CA . ALA A 1 194 ? -2.314 10.129 -10.451 1.00 97.56 194 ALA A CA 1
ATOM 1423 C C . ALA A 1 194 ? -3.291 9.589 -11.503 1.00 97.56 194 ALA A C 1
ATOM 1425 O O . ALA A 1 194 ? -4.062 10.349 -12.090 1.00 97.56 194 ALA A O 1
ATOM 1426 N N . PHE A 1 195 ? -3.314 8.270 -11.673 1.00 97.25 195 PHE A N 1
ATOM 1427 C CA . PHE A 1 195 ? -4.387 7.566 -12.369 1.00 97.25 195 PHE A CA 1
ATOM 1428 C C . PHE A 1 195 ? -4.968 6.506 -11.432 1.00 97.25 195 PHE A C 1
ATOM 1430 O O . PHE A 1 195 ? -4.336 5.489 -11.152 1.00 97.25 195 PHE A O 1
ATOM 1437 N N . SER A 1 196 ? -6.156 6.800 -10.899 1.00 96.56 196 SER A N 1
ATOM 1438 C CA . SER A 1 196 ? -6.873 5.923 -9.973 1.00 96.56 196 SER A CA 1
ATOM 1439 C C . SER A 1 196 ? -7.860 5.050 -10.737 1.00 96.56 196 SER A C 1
ATOM 1441 O O . SER A 1 196 ? -8.758 5.552 -11.413 1.00 96.56 196 SER A O 1
ATOM 1443 N N . GLU A 1 197 ? -7.702 3.741 -10.606 1.00 95.00 197 GLU A N 1
ATOM 1444 C CA . GLU A 1 197 ? -8.517 2.724 -11.258 1.00 95.00 197 GLU A CA 1
ATOM 1445 C C . GLU A 1 197 ? -8.759 1.542 -10.312 1.00 95.00 197 GLU A C 1
ATOM 1447 O O . GLU A 1 197 ? -7.982 1.289 -9.393 1.00 95.00 197 GLU A O 1
ATOM 1452 N N . GLU A 1 198 ? -9.869 0.826 -10.508 1.00 95.06 198 GLU A N 1
ATOM 1453 C CA . GLU A 1 198 ? -10.192 -0.406 -9.767 1.00 95.06 198 GLU A CA 1
ATOM 1454 C C . GLU A 1 198 ? -10.195 -0.266 -8.223 1.00 95.06 198 GLU A C 1
ATOM 1456 O O . GLU A 1 198 ? -9.948 -1.222 -7.484 1.00 95.06 198 GLU A O 1
ATOM 1461 N N . ARG A 1 199 ? -10.506 0.918 -7.673 1.00 91.19 199 ARG A N 1
ATOM 1462 C CA . ARG A 1 199 ? -10.767 1.065 -6.227 1.00 91.19 199 ARG A CA 1
ATOM 1463 C C . ARG A 1 199 ? -11.877 0.096 -5.802 1.00 91.19 199 ARG A C 1
ATOM 1465 O O . ARG A 1 199 ? -12.960 0.098 -6.374 1.00 91.19 199 ARG A O 1
ATOM 1472 N N . GLY A 1 200 ? -11.598 -0.737 -4.797 1.00 84.81 200 GLY A N 1
ATOM 1473 C CA . GLY A 1 200 ? -12.518 -1.796 -4.366 1.00 84.81 200 GLY A CA 1
ATOM 1474 C C . GLY A 1 200 ? -12.511 -3.052 -5.248 1.00 84.81 200 GLY A C 1
ATOM 1475 O O . GLY A 1 200 ? -13.417 -3.866 -5.111 1.00 84.81 200 GLY A O 1
ATOM 1476 N N . MET A 1 201 ? -11.505 -3.242 -6.116 1.00 91.00 201 MET A N 1
ATOM 1477 C CA . MET A 1 201 ? -11.389 -4.371 -7.059 1.00 91.00 201 MET A CA 1
ATOM 1478 C C . MET A 1 201 ? -11.818 -5.724 -6.472 1.00 91.00 201 MET A C 1
ATOM 1480 O O . MET A 1 201 ? -12.652 -6.407 -7.056 1.00 91.00 201 MET A O 1
ATOM 1484 N N . ARG A 1 202 ? -11.292 -6.073 -5.290 1.00 86.94 202 ARG A N 1
ATOM 1485 C CA . ARG A 1 202 ? -11.593 -7.327 -4.581 1.00 86.94 202 ARG A CA 1
ATOM 1486 C C . ARG A 1 202 ? -13.038 -7.398 -4.091 1.00 86.94 202 ARG A C 1
ATOM 1488 O O . ARG A 1 202 ? -13.704 -8.404 -4.289 1.00 86.94 202 ARG A O 1
ATOM 1495 N N . ALA A 1 203 ? -13.551 -6.312 -3.512 1.00 82.62 203 ALA A N 1
ATOM 1496 C CA . ALA A 1 203 ? -14.935 -6.246 -3.038 1.00 82.62 203 ALA A CA 1
ATOM 1497 C C . ALA A 1 203 ? -15.953 -6.409 -4.182 1.00 82.62 203 ALA A C 1
ATOM 1499 O O . ALA A 1 203 ? -17.032 -6.954 -3.978 1.00 82.62 203 ALA A O 1
ATOM 1500 N N . PHE A 1 204 ? -15.594 -5.983 -5.397 1.00 85.12 204 PHE A N 1
ATOM 1501 C CA . PHE A 1 204 ? -16.412 -6.162 -6.599 1.00 85.12 204 PHE A CA 1
ATOM 1502 C C . PHE A 1 204 ? -16.087 -7.439 -7.395 1.00 85.12 204 PHE A C 1
ATOM 1504 O O . PHE A 1 204 ? -16.613 -7.600 -8.497 1.00 85.12 204 PHE A O 1
ATOM 1511 N N . GLY A 1 205 ? -15.221 -8.325 -6.883 1.00 87.94 205 GLY A N 1
ATOM 1512 C CA . GLY A 1 205 ? -14.838 -9.580 -7.544 1.00 87.94 205 GLY A CA 1
ATOM 1513 C C . GLY A 1 205 ? -14.130 -9.392 -8.891 1.00 87.94 205 GLY A C 1
ATOM 1514 O O . GLY A 1 205 ? -14.245 -10.235 -9.779 1.00 87.94 205 GLY A O 1
ATOM 1515 N N . ARG A 1 206 ? -13.448 -8.256 -9.083 1.00 91.06 206 ARG A N 1
ATOM 1516 C CA . ARG A 1 206 ? -12.684 -7.931 -10.301 1.00 91.06 206 ARG A CA 1
ATOM 1517 C C . ARG A 1 206 ? -11.211 -8.311 -10.202 1.00 91.06 206 ARG A C 1
ATOM 1519 O O . ARG A 1 206 ? -10.491 -8.195 -11.188 1.00 91.06 206 ARG A O 1
ATOM 1526 N N . ASP A 1 207 ? -10.769 -8.794 -9.048 1.00 91.62 207 ASP A N 1
ATOM 1527 C CA . ASP A 1 207 ? -9.428 -9.321 -8.784 1.00 91.62 207 ASP A CA 1
ATOM 1528 C C . ASP A 1 207 ? -9.245 -10.751 -9.322 1.00 91.62 207 ASP A C 1
ATOM 1530 O O . ASP A 1 207 ? -8.546 -11.577 -8.743 1.00 91.62 207 ASP A O 1
ATOM 1534 N N . VAL A 1 208 ? -9.876 -11.028 -10.460 1.00 93.69 208 VAL A N 1
ATOM 1535 C CA . VAL A 1 208 ? -9.797 -12.283 -11.203 1.00 93.69 208 VAL A CA 1
ATOM 1536 C C . VAL A 1 208 ? -9.138 -12.028 -12.562 1.00 93.69 208 VAL A C 1
ATOM 1538 O O . VAL A 1 208 ? -9.191 -10.898 -13.064 1.00 93.69 208 VAL A O 1
ATOM 1541 N N . PRO A 1 209 ? -8.544 -13.049 -13.202 1.00 95.69 209 PRO A N 1
ATOM 1542 C CA . PRO A 1 209 ? -7.979 -12.924 -14.544 1.00 95.69 209 PRO A CA 1
ATOM 1543 C C . PRO A 1 209 ? -8.965 -12.309 -15.554 1.00 95.69 209 PRO A C 1
ATOM 1545 O O . PRO A 1 209 ? -10.038 -12.852 -15.807 1.00 95.69 209 PRO A O 1
ATOM 1548 N N . GLY A 1 210 ? -8.610 -11.158 -16.128 1.00 95.56 210 GLY A N 1
ATOM 1549 C CA . GLY A 1 210 ? -9.408 -10.408 -17.105 1.00 95.56 210 GLY A CA 1
ATOM 1550 C C . GLY A 1 210 ? -10.550 -9.583 -16.491 1.00 95.56 210 GLY A C 1
ATOM 1551 O O . GLY A 1 210 ? -11.359 -8.999 -17.226 1.00 95.56 210 GLY A O 1
ATOM 1552 N N . GLY A 1 211 ? -10.649 -9.545 -15.158 1.00 95.12 211 GLY A N 1
ATOM 1553 C CA . GLY A 1 211 ? -11.722 -8.882 -14.414 1.00 95.12 211 GLY A CA 1
ATOM 1554 C C . GLY A 1 211 ? -11.574 -7.361 -14.339 1.00 95.12 211 GLY A C 1
ATOM 1555 O O . GLY A 1 211 ? -12.573 -6.637 -14.435 1.00 95.12 211 GLY A O 1
ATOM 1556 N N . ALA A 1 212 ? -10.337 -6.874 -14.236 1.00 96.12 212 ALA A N 1
ATOM 1557 C CA . ALA A 1 212 ? -10.040 -5.447 -14.198 1.00 96.12 212 ALA A CA 1
ATOM 1558 C C . ALA A 1 212 ? -10.266 -4.770 -15.562 1.00 96.12 212 ALA A C 1
ATOM 1560 O O . ALA A 1 212 ? -10.202 -5.379 -16.636 1.00 96.12 212 ALA A O 1
ATOM 1561 N N . ARG A 1 213 ? -10.562 -3.473 -15.527 1.00 95.56 213 ARG A N 1
ATOM 1562 C CA . ARG A 1 213 ? -10.740 -2.603 -16.689 1.00 95.56 213 ARG A CA 1
ATOM 1563 C C . ARG A 1 213 ? -9.718 -1.481 -16.615 1.00 95.56 213 ARG A C 1
ATOM 1565 O O . ARG A 1 213 ? -10.044 -0.358 -16.243 1.00 95.56 213 ARG A O 1
ATOM 1572 N N . SER A 1 214 ? -8.488 -1.798 -17.021 1.00 96.75 214 SER A N 1
ATOM 1573 C CA . SER A 1 214 ? -7.376 -0.863 -16.917 1.00 96.75 214 SER A CA 1
ATOM 1574 C C . SER A 1 214 ? -7.117 -0.094 -18.205 1.00 96.75 214 SER A C 1
ATOM 1576 O O . SER A 1 214 ? -6.848 -0.685 -19.255 1.00 96.75 214 SER A O 1
ATOM 1578 N N . LEU A 1 215 ? -7.168 1.241 -18.139 1.00 97.31 215 LEU A N 1
ATOM 1579 C CA . LEU A 1 215 ? -6.726 2.078 -19.258 1.00 97.31 215 LEU A CA 1
ATOM 1580 C C . LEU A 1 215 ? -5.199 2.052 -19.374 1.00 97.31 215 LEU A C 1
ATOM 1582 O O . LEU A 1 215 ? -4.693 1.939 -20.487 1.00 97.31 215 LEU A O 1
ATOM 1586 N N . ILE A 1 216 ? -4.483 2.102 -18.246 1.00 96.62 216 ILE A N 1
ATOM 1587 C CA . ILE A 1 216 ? -3.019 2.000 -18.212 1.00 96.62 216 ILE A CA 1
ATOM 1588 C C . ILE A 1 216 ? -2.571 0.644 -18.755 1.00 96.62 216 ILE A C 1
ATOM 1590 O O . ILE A 1 216 ? -1.747 0.605 -19.665 1.00 96.62 216 ILE A O 1
ATOM 1594 N N . GLY A 1 217 ? -3.177 -0.452 -18.291 1.00 96.12 217 GLY A N 1
ATOM 1595 C CA . GLY A 1 217 ? -2.926 -1.798 -18.806 1.00 96.12 217 GLY A CA 1
ATOM 1596 C C . GLY A 1 217 ? -3.184 -1.899 -20.310 1.00 96.12 217 GLY A C 1
ATOM 1597 O O . GLY A 1 217 ? -2.324 -2.361 -21.053 1.00 96.12 217 GLY A O 1
ATOM 1598 N N . ARG A 1 218 ? -4.314 -1.365 -20.794 1.00 96.50 218 ARG A N 1
ATOM 1599 C CA . ARG A 1 218 ? -4.644 -1.350 -22.231 1.00 96.50 218 ARG A CA 1
ATOM 1600 C C . ARG A 1 218 ? -3.658 -0.528 -23.066 1.00 96.50 218 ARG A C 1
ATOM 1602 O O . ARG A 1 218 ? -3.364 -0.901 -24.200 1.00 96.50 218 ARG A O 1
ATOM 1609 N N . LEU A 1 219 ? -3.183 0.607 -22.551 1.00 96.19 219 LEU A N 1
ATOM 1610 C CA . LEU A 1 219 ? -2.165 1.416 -23.224 1.00 96.19 219 LEU A CA 1
ATOM 1611 C C . LEU A 1 219 ? -0.829 0.673 -23.262 1.00 96.19 219 LEU A C 1
ATOM 1613 O O . LEU A 1 219 ? -0.225 0.598 -24.329 1.00 96.19 219 LEU A O 1
ATOM 1617 N N . ALA A 1 220 ? -0.426 0.070 -22.143 1.00 95.88 220 ALA A N 1
ATOM 1618 C CA . ALA A 1 220 ? 0.807 -0.694 -22.027 1.00 95.88 220 ALA A CA 1
ATOM 1619 C C . ALA A 1 220 ? 0.839 -1.904 -22.976 1.00 95.88 220 ALA A C 1
ATOM 1621 O O . ALA A 1 220 ? 1.830 -2.092 -23.674 1.00 95.88 220 ALA A O 1
ATOM 1622 N N . GLU A 1 221 ? -0.258 -2.661 -23.097 1.00 94.31 221 GLU A N 1
ATOM 1623 C CA . GLU A 1 221 ? -0.385 -3.740 -24.092 1.00 94.31 221 GLU A CA 1
ATOM 1624 C C . GLU A 1 221 ? -0.281 -3.227 -25.532 1.00 94.31 221 GLU A C 1
ATOM 1626 O O . GLU A 1 221 ? 0.294 -3.887 -26.396 1.00 94.31 221 GLU A O 1
ATOM 1631 N N . ARG A 1 222 ? -0.843 -2.044 -25.811 1.00 96.94 222 ARG A N 1
ATOM 1632 C CA . ARG A 1 222 ? -0.878 -1.486 -27.166 1.00 96.94 222 ARG A CA 1
ATOM 1633 C C . ARG A 1 222 ? 0.496 -1.031 -27.652 1.00 96.94 222 ARG A C 1
ATOM 1635 O O . ARG A 1 222 ? 0.774 -1.170 -28.841 1.00 96.94 222 ARG A O 1
ATOM 1642 N N . VAL A 1 223 ? 1.307 -0.439 -26.775 1.00 97.56 223 VAL A N 1
ATOM 1643 C CA . VAL A 1 223 ? 2.641 0.083 -27.134 1.00 97.56 223 VAL A CA 1
ATOM 1644 C C . VAL A 1 223 ? 3.777 -0.893 -26.808 1.00 97.56 223 VAL A C 1
ATOM 1646 O O . VAL A 1 223 ? 4.872 -0.750 -27.344 1.00 97.56 223 VAL A O 1
ATOM 1649 N N . GLY A 1 224 ? 3.514 -1.902 -25.974 1.00 98.19 224 GLY A N 1
ATOM 1650 C CA . GLY A 1 224 ? 4.512 -2.801 -25.397 1.00 98.19 224 GLY A CA 1
ATOM 1651 C C . GLY A 1 224 ? 5.119 -2.230 -24.111 1.00 98.19 224 GLY A C 1
ATOM 1652 O O . GLY A 1 224 ? 5.371 -1.029 -24.007 1.00 98.19 224 GLY A O 1
ATOM 1653 N N . PHE A 1 225 ? 5.396 -3.085 -23.120 1.00 98.31 225 PHE A N 1
ATOM 1654 C CA . PHE A 1 225 ? 5.777 -2.628 -21.774 1.00 98.31 225 PHE A CA 1
ATOM 1655 C C . PHE A 1 225 ? 7.060 -1.792 -21.750 1.00 98.31 225 PHE A C 1
ATOM 1657 O O . PHE A 1 225 ? 7.126 -0.794 -21.038 1.00 98.31 225 PHE A O 1
ATOM 1664 N N . ARG A 1 226 ? 8.063 -2.140 -22.567 1.00 98.19 226 ARG A N 1
ATOM 1665 C CA . ARG A 1 226 ? 9.299 -1.345 -22.679 1.00 98.19 226 ARG A CA 1
ATOM 1666 C C . ARG A 1 226 ? 9.026 0.081 -23.153 1.00 98.19 226 ARG A C 1
ATOM 1668 O O . ARG A 1 226 ? 9.543 1.024 -22.564 1.00 98.19 226 ARG A O 1
ATOM 1675 N N . GLN A 1 227 ? 8.204 0.235 -24.192 1.00 98.50 227 GLN A N 1
ATOM 1676 C CA . GLN A 1 227 ? 7.843 1.557 -24.698 1.00 98.50 227 GLN A CA 1
ATOM 1677 C C . GLN A 1 227 ? 6.969 2.305 -23.689 1.00 98.50 227 GLN A C 1
ATOM 1679 O O . GLN A 1 227 ? 7.189 3.487 -23.473 1.00 98.50 227 GLN A O 1
ATOM 1684 N N . PHE A 1 228 ? 6.050 1.618 -23.006 1.00 98.50 228 PHE A N 1
ATOM 1685 C CA . PHE A 1 228 ? 5.235 2.219 -21.950 1.00 98.50 228 PHE A CA 1
ATOM 1686 C C . PHE A 1 228 ? 6.088 2.845 -20.835 1.00 98.50 228 PHE A C 1
ATOM 1688 O O . PHE A 1 228 ? 5.848 3.988 -20.458 1.00 98.50 228 PHE A O 1
ATOM 1695 N N . PHE A 1 229 ? 7.111 2.143 -20.333 1.00 98.56 229 PHE A N 1
ATOM 1696 C CA . PHE A 1 229 ? 8.008 2.704 -19.314 1.00 98.56 229 PHE A CA 1
ATOM 1697 C C . PHE A 1 229 ? 8.930 3.802 -19.865 1.00 98.56 229 PHE A C 1
ATOM 1699 O O . PHE A 1 229 ? 9.264 4.735 -19.133 1.00 98.56 229 PHE A O 1
ATOM 1706 N N . ALA A 1 230 ? 9.298 3.751 -21.149 1.00 98.38 230 ALA A N 1
ATOM 1707 C CA . ALA A 1 230 ? 10.007 4.849 -21.809 1.00 98.38 230 ALA A CA 1
ATOM 1708 C C . ALA A 1 230 ? 9.129 6.113 -21.919 1.00 98.38 230 ALA A C 1
ATOM 1710 O O . ALA A 1 230 ? 9.585 7.207 -21.591 1.00 98.38 230 ALA A O 1
ATOM 1711 N N . ASP A 1 231 ? 7.859 5.958 -22.301 1.00 98.25 231 ASP A N 1
ATOM 1712 C CA . ASP A 1 231 ? 6.876 7.045 -22.362 1.00 98.25 231 ASP A CA 1
ATOM 1713 C C . ASP A 1 231 ? 6.570 7.600 -20.962 1.00 98.25 231 ASP A C 1
ATOM 1715 O O . ASP A 1 231 ? 6.426 8.808 -20.787 1.00 98.25 231 ASP A O 1
ATOM 1719 N N . LEU A 1 232 ? 6.524 6.736 -19.942 1.00 98.00 232 LEU A N 1
ATOM 1720 C CA . LEU A 1 232 ? 6.379 7.161 -18.550 1.00 98.00 232 LEU A CA 1
ATOM 1721 C C . LEU A 1 232 ? 7.582 7.997 -18.096 1.00 98.00 232 LEU A C 1
ATOM 1723 O O . LEU A 1 232 ? 7.397 9.062 -17.509 1.00 98.00 232 LEU A O 1
ATOM 1727 N N . SER A 1 233 ? 8.795 7.555 -18.443 1.00 98.31 233 SER A N 1
ATOM 1728 C CA . SER A 1 233 ? 10.055 8.262 -18.157 1.00 98.31 233 SER A CA 1
ATOM 1729 C C . SER A 1 233 ? 10.145 9.627 -18.848 1.00 98.31 233 SER A C 1
ATOM 1731 O O . SER A 1 233 ? 10.872 10.501 -18.394 1.00 98.31 233 SER A O 1
ATOM 1733 N N . TRP A 1 234 ? 9.411 9.841 -19.944 1.00 97.81 234 TRP A N 1
ATOM 1734 C CA . TRP A 1 234 ? 9.348 11.146 -20.606 1.00 97.81 234 TRP A CA 1
ATOM 1735 C C . TRP A 1 234 ? 8.578 12.194 -19.784 1.00 97.81 234 TRP A C 1
ATOM 1737 O O . TRP A 1 234 ? 8.840 13.390 -19.923 1.00 97.81 234 TRP A O 1
ATOM 1747 N N . CYS A 1 235 ? 7.637 11.776 -18.931 1.00 97.12 235 CYS A N 1
ATOM 1748 C CA . CYS A 1 235 ? 6.772 12.688 -18.176 1.00 97.12 235 CYS A CA 1
ATOM 1749 C C . CYS A 1 235 ? 6.824 12.521 -16.656 1.00 97.12 235 CYS A C 1
ATOM 1751 O O . CYS A 1 235 ? 5.959 13.056 -15.961 1.00 97.12 235 CYS A O 1
ATOM 1753 N N . SER A 1 236 ? 7.750 11.736 -16.122 1.00 98.50 236 SER A N 1
ATOM 1754 C CA . SER A 1 236 ? 7.850 11.460 -14.688 1.00 98.50 236 SER A CA 1
ATOM 1755 C C . SER A 1 236 ? 9.300 11.217 -14.304 1.00 98.50 236 SER A C 1
ATOM 1757 O O . SER A 1 236 ? 10.052 10.694 -15.112 1.00 98.50 236 SER A O 1
ATOM 1759 N N . ASP A 1 237 ? 9.663 11.575 -13.079 1.00 98.81 237 ASP A N 1
ATOM 1760 C CA . ASP A 1 237 ? 10.974 11.349 -12.467 1.00 98.81 237 ASP A CA 1
ATOM 1761 C C . ASP A 1 237 ? 10.977 10.102 -11.567 1.00 98.81 237 ASP A C 1
ATOM 1763 O O . ASP A 1 237 ? 12.025 9.517 -11.315 1.00 98.81 237 ASP A O 1
ATOM 1767 N N . ALA A 1 238 ? 9.804 9.662 -11.098 1.00 98.88 238 ALA A N 1
ATOM 1768 C CA . ALA A 1 238 ? 9.610 8.397 -10.390 1.00 98.88 238 ALA A CA 1
ATOM 1769 C C . ALA A 1 238 ? 8.181 7.872 -10.572 1.00 98.88 238 ALA A C 1
ATOM 1771 O O . ALA A 1 238 ? 7.261 8.637 -10.878 1.00 98.88 238 ALA A O 1
ATOM 1772 N N . ALA A 1 239 ? 7.979 6.572 -10.342 1.00 98.81 239 ALA A N 1
ATOM 1773 C CA . ALA A 1 239 ? 6.654 5.959 -10.383 1.00 98.81 239 ALA A CA 1
ATOM 1774 C C . ALA A 1 239 ? 6.396 5.001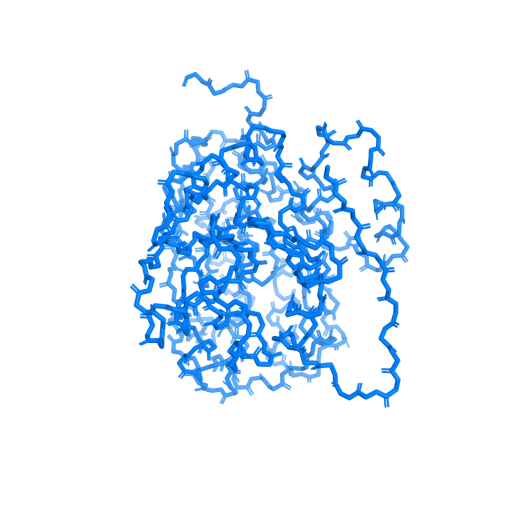 -9.215 1.00 98.81 239 ALA A C 1
ATOM 1776 O O . ALA A 1 239 ? 7.238 4.172 -8.879 1.00 98.81 239 ALA A O 1
ATOM 1777 N N . PHE A 1 240 ? 5.186 5.057 -8.662 1.00 98.81 240 PHE A N 1
ATOM 1778 C CA . PHE A 1 240 ? 4.656 4.104 -7.687 1.00 98.81 240 PHE A CA 1
ATOM 1779 C C . PHE A 1 240 ? 3.435 3.414 -8.293 1.00 98.81 240 PHE A C 1
ATOM 1781 O O . PHE A 1 240 ? 2.443 4.070 -8.625 1.00 98.81 240 PHE A O 1
ATOM 1788 N N . ILE A 1 241 ? 3.513 2.096 -8.479 1.00 98.62 241 ILE A N 1
ATOM 1789 C CA . ILE A 1 241 ? 2.510 1.352 -9.245 1.00 98.62 241 ILE A CA 1
ATOM 1790 C C . ILE A 1 241 ? 1.980 0.180 -8.427 1.00 98.62 241 ILE A C 1
ATOM 1792 O O . ILE A 1 241 ? 2.707 -0.762 -8.105 1.00 98.62 241 ILE A O 1
ATOM 1796 N N . ASP A 1 242 ? 0.674 0.203 -8.170 1.00 98.19 242 ASP A N 1
ATOM 1797 C CA . ASP A 1 242 ? -0.057 -0.971 -7.708 1.00 98.19 242 ASP A CA 1
ATOM 1798 C C . ASP A 1 242 ? -0.296 -1.922 -8.887 1.00 98.19 242 ASP A C 1
ATOM 1800 O O . ASP A 1 242 ? -1.250 -1.790 -9.660 1.00 98.19 242 ASP A O 1
ATOM 1804 N N . SER A 1 243 ? 0.610 -2.886 -9.043 1.00 97.50 243 SER A N 1
ATOM 1805 C CA . SER A 1 243 ? 0.686 -3.763 -10.219 1.00 97.50 243 SER A CA 1
ATOM 1806 C C . SER A 1 243 ? -0.477 -4.754 -10.327 1.00 97.50 243 SER A C 1
ATOM 1808 O O . SER A 1 243 ? -0.691 -5.346 -11.386 1.00 97.50 243 SER A O 1
ATOM 1810 N N . ARG A 1 244 ? -1.290 -4.902 -9.272 1.00 97.31 244 ARG A N 1
ATOM 1811 C CA . ARG A 1 244 ? -2.391 -5.884 -9.209 1.00 97.31 244 ARG A CA 1
ATOM 1812 C C . ARG A 1 244 ? -3.455 -5.585 -10.253 1.00 97.31 244 ARG A C 1
ATOM 1814 O O . ARG A 1 244 ? -4.030 -6.513 -10.812 1.00 97.31 244 ARG A O 1
ATOM 1821 N N . VAL A 1 245 ? -3.683 -4.303 -10.535 1.00 97.44 245 VAL A N 1
ATOM 1822 C CA . VAL A 1 245 ? -4.624 -3.871 -11.573 1.00 97.44 245 VAL A CA 1
ATOM 1823 C C . VAL A 1 245 ? -4.136 -4.291 -12.957 1.00 97.44 245 VAL A C 1
ATOM 1825 O O . VAL A 1 245 ? -4.914 -4.822 -13.745 1.00 97.44 245 VAL A O 1
ATOM 1828 N N . CYS A 1 246 ? -2.837 -4.120 -13.227 1.00 96.75 246 CYS A N 1
ATOM 1829 C CA . CYS A 1 246 ? -2.222 -4.548 -14.480 1.00 96.75 246 CYS A CA 1
ATOM 1830 C C . CYS A 1 246 ? -2.327 -6.072 -14.644 1.00 96.75 246 CYS A C 1
ATOM 1832 O O . CYS A 1 246 ? -2.789 -6.544 -15.676 1.00 96.75 246 CYS A O 1
ATOM 1834 N N . PHE A 1 247 ? -2.004 -6.854 -13.611 1.00 97.62 247 PHE A N 1
ATOM 1835 C CA . PHE A 1 247 ? -2.087 -8.319 -13.677 1.00 97.62 247 PHE A CA 1
ATOM 1836 C C . PHE A 1 247 ? -3.509 -8.830 -13.903 1.00 97.62 247 PHE A C 1
ATOM 1838 O O . PHE A 1 247 ? -3.726 -9.660 -14.787 1.00 97.62 247 PHE A O 1
ATOM 1845 N N . ALA A 1 248 ? -4.485 -8.290 -13.169 1.00 97.38 248 ALA A N 1
ATOM 1846 C CA . ALA A 1 248 ? -5.887 -8.628 -13.378 1.00 97.38 248 ALA A CA 1
ATOM 1847 C C . ALA A 1 248 ? -6.352 -8.233 -14.789 1.00 97.38 248 ALA A C 1
ATOM 1849 O O . ALA A 1 248 ? -7.083 -8.989 -15.422 1.00 97.38 248 ALA A O 1
ATOM 1850 N N . HIS A 1 249 ? -5.899 -7.095 -15.323 1.00 97.31 249 HIS A N 1
ATOM 1851 C CA . HIS A 1 249 ? -6.216 -6.663 -16.689 1.00 97.31 249 HIS A CA 1
ATOM 1852 C C . HIS A 1 249 ? -5.624 -7.606 -17.746 1.00 97.31 249 HIS A C 1
ATOM 1854 O O . HIS A 1 249 ? -6.337 -8.012 -18.659 1.00 97.31 249 HIS A O 1
ATOM 1860 N N . LEU A 1 250 ? -4.361 -8.009 -17.581 1.00 96.56 250 LEU A N 1
ATOM 1861 C CA . LEU A 1 250 ? -3.640 -8.908 -18.493 1.00 96.56 250 LEU A CA 1
ATOM 1862 C C . LEU A 1 250 ? -4.173 -10.349 -18.497 1.00 96.56 250 LEU A C 1
ATOM 1864 O O . LEU A 1 250 ? -3.687 -11.174 -19.266 1.00 96.56 250 LEU A O 1
ATOM 1868 N N . GLY A 1 251 ? -5.127 -10.688 -17.626 1.00 96.69 251 GLY A N 1
ATOM 1869 C CA . GLY A 1 251 ? -5.572 -12.073 -17.478 1.00 96.69 251 GLY A CA 1
ATOM 1870 C C . GLY A 1 251 ? -4.560 -12.962 -16.757 1.00 9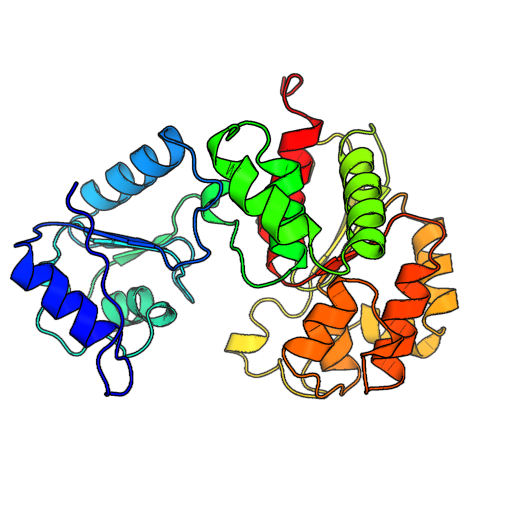6.69 251 GLY A C 1
ATOM 1871 O O . GLY A 1 251 ? -4.631 -14.183 -16.878 1.00 96.69 251 GLY A O 1
ATOM 1872 N N . ALA A 1 252 ? -3.631 -12.374 -15.999 1.00 96.19 252 ALA A N 1
ATOM 1873 C CA . ALA A 1 252 ? -2.624 -13.127 -15.271 1.00 96.19 252 ALA A CA 1
ATOM 1874 C C . ALA A 1 252 ? -3.226 -13.728 -13.991 1.00 96.19 252 ALA A C 1
ATOM 1876 O O . ALA A 1 252 ? -3.650 -13.007 -13.087 1.00 96.19 252 ALA A O 1
ATOM 1877 N N . ALA A 1 253 ? -3.243 -15.057 -13.904 1.00 94.56 253 ALA A N 1
ATOM 1878 C CA . ALA A 1 253 ? -3.665 -15.802 -12.720 1.00 94.56 253 ALA A CA 1
ATOM 1879 C C . ALA A 1 253 ? -2.481 -16.027 -11.766 1.00 94.56 253 ALA A C 1
ATOM 1881 O O . ALA A 1 253 ? -2.070 -17.163 -11.560 1.00 94.56 253 ALA A O 1
ATOM 1882 N N . LEU A 1 254 ? -1.913 -14.936 -11.244 1.00 96.44 254 LEU A N 1
ATOM 1883 C CA . LEU A 1 254 ? -0.750 -15.001 -10.356 1.00 96.44 254 LEU A CA 1
ATOM 1884 C C . LEU A 1 254 ? -1.154 -15.359 -8.927 1.00 96.44 254 LEU A C 1
ATOM 1886 O O . LEU A 1 254 ? -2.074 -14.748 -8.369 1.00 96.44 254 LEU A O 1
ATOM 1890 N N . ASP A 1 255 ? -0.421 -16.277 -8.307 1.00 96.19 255 ASP A N 1
ATOM 1891 C CA . ASP A 1 255 ? -0.565 -16.544 -6.877 1.00 96.19 255 ASP A CA 1
ATOM 1892 C C . ASP A 1 255 ? 0.100 -15.449 -6.005 1.00 96.19 255 ASP A C 1
ATOM 1894 O O . ASP A 1 255 ? 0.452 -14.355 -6.462 1.00 96.19 255 ASP A O 1
ATOM 1898 N N . ALA A 1 256 ? 0.181 -15.661 -4.688 1.00 95.75 256 ALA A N 1
ATOM 1899 C CA . ALA A 1 256 ? 0.853 -14.710 -3.802 1.00 95.75 256 ALA A CA 1
ATOM 1900 C C . ALA A 1 256 ? 2.370 -14.649 -4.051 1.00 95.75 256 ALA A C 1
ATOM 1902 O O . ALA A 1 256 ? 2.920 -13.550 -4.089 1.00 95.75 256 ALA A O 1
ATOM 1903 N N . GLU A 1 257 ? 3.022 -15.793 -4.264 1.00 96.94 257 GLU A N 1
ATOM 1904 C CA . GLU A 1 257 ? 4.469 -15.876 -4.465 1.00 96.94 257 GLU A CA 1
ATOM 1905 C C . GLU A 1 257 ? 4.884 -15.159 -5.752 1.00 96.94 257 GLU A C 1
ATOM 1907 O O . GLU A 1 257 ? 5.814 -14.356 -5.733 1.00 96.94 257 GLU A O 1
ATOM 1912 N N . GLU A 1 258 ? 4.149 -15.348 -6.846 1.00 98.19 258 GLU A N 1
ATOM 1913 C CA . GLU A 1 258 ? 4.412 -14.670 -8.116 1.00 98.19 258 GLU A CA 1
ATOM 1914 C C . GLU A 1 258 ? 4.171 -13.155 -8.029 1.00 98.19 258 GLU A C 1
ATOM 1916 O O . GLU A 1 258 ? 4.936 -12.360 -8.584 1.00 98.19 258 GLU A O 1
ATOM 1921 N N . ARG A 1 259 ? 3.134 -12.718 -7.300 1.00 98.06 259 ARG A N 1
ATOM 1922 C CA . ARG A 1 259 ? 2.897 -11.282 -7.060 1.00 98.06 259 ARG A CA 1
ATOM 1923 C C . ARG A 1 259 ? 4.033 -10.663 -6.247 1.00 98.06 259 ARG A C 1
ATOM 1925 O O . ARG A 1 259 ? 4.514 -9.592 -6.607 1.00 98.06 259 ARG A O 1
ATOM 1932 N N . PHE A 1 260 ? 4.492 -11.349 -5.204 1.00 98.00 260 PHE A N 1
ATOM 1933 C CA . PHE A 1 260 ? 5.621 -10.910 -4.381 1.00 98.00 260 PHE A CA 1
ATOM 1934 C C . PHE A 1 260 ? 6.941 -10.937 -5.153 1.00 98.00 260 PHE A C 1
ATOM 1936 O O . PHE A 1 260 ? 7.756 -10.028 -5.018 1.00 98.00 260 PHE A O 1
ATOM 1943 N N . ALA A 1 261 ? 7.142 -11.926 -6.022 1.00 98.44 261 ALA A N 1
ATOM 1944 C CA . ALA A 1 261 ? 8.273 -11.950 -6.934 1.00 98.44 261 ALA A CA 1
ATOM 1945 C C . ALA A 1 261 ? 8.271 -10.719 -7.847 1.00 98.44 261 ALA A C 1
ATOM 1947 O O . ALA A 1 261 ? 9.317 -10.095 -8.025 1.00 98.44 261 ALA A O 1
ATOM 1948 N N . SER A 1 262 ? 7.108 -10.308 -8.367 1.00 98.62 262 SER A N 1
ATOM 1949 C CA . SER A 1 262 ? 7.029 -9.064 -9.132 1.00 98.62 262 SER A CA 1
ATOM 1950 C C . SER A 1 262 ? 7.361 -7.826 -8.301 1.00 98.62 262 SER A C 1
ATOM 1952 O O . SER A 1 262 ? 8.021 -6.932 -8.826 1.00 98.62 262 SER A O 1
ATOM 1954 N N . ASP A 1 263 ? 6.893 -7.735 -7.059 1.00 98.44 263 ASP A N 1
ATOM 1955 C CA . ASP A 1 263 ? 7.209 -6.605 -6.171 1.00 98.44 263 ASP A CA 1
ATOM 1956 C C . ASP A 1 263 ? 8.711 -6.445 -5.968 1.00 98.44 263 ASP A C 1
ATOM 1958 O O . ASP A 1 263 ? 9.238 -5.337 -5.926 1.00 98.44 263 ASP A O 1
ATOM 1962 N N . LEU A 1 264 ? 9.398 -7.584 -5.885 1.00 98.50 264 LEU A N 1
ATOM 1963 C CA . LEU A 1 264 ? 10.835 -7.673 -5.682 1.00 98.50 264 LEU A CA 1
ATOM 1964 C C . LEU A 1 264 ? 11.652 -7.584 -6.984 1.00 98.50 264 LEU A C 1
ATOM 1966 O O . LEU A 1 264 ? 12.876 -7.715 -6.946 1.00 98.50 264 LEU A O 1
ATOM 1970 N N . PHE A 1 265 ? 11.007 -7.356 -8.135 1.00 98.62 265 PHE A N 1
ATOM 1971 C CA . PHE A 1 265 ? 11.627 -7.392 -9.468 1.00 98.62 265 PHE A CA 1
ATOM 1972 C C . PHE A 1 265 ? 12.343 -8.716 -9.785 1.00 98.62 265 PHE A C 1
ATOM 1974 O O . PHE A 1 265 ? 13.385 -8.743 -10.443 1.00 98.62 265 PHE A O 1
ATOM 1981 N N . LEU A 1 266 ? 11.782 -9.835 -9.336 1.00 98.38 266 LEU A N 1
ATOM 1982 C CA . LEU A 1 266 ? 12.216 -11.195 -9.657 1.00 98.38 266 LEU A CA 1
ATOM 1983 C C . LEU A 1 266 ? 11.361 -11.744 -10.803 1.00 98.38 266 LEU A C 1
ATOM 1985 O O . LEU A 1 266 ? 10.654 -12.740 -10.646 1.00 98.38 266 LEU A O 1
ATOM 1989 N N . TRP A 1 267 ? 11.379 -11.060 -11.950 1.00 98.38 267 TRP A N 1
ATOM 1990 C CA . TRP A 1 267 ? 10.531 -11.397 -13.102 1.00 98.38 267 TRP A CA 1
ATOM 1991 C C . TRP A 1 267 ? 10.749 -12.831 -13.598 1.00 98.38 267 TRP A C 1
ATOM 1993 O O . TRP A 1 267 ? 9.836 -13.435 -14.150 1.00 98.38 267 TRP A O 1
ATOM 2003 N N . GLU A 1 268 ? 11.934 -13.400 -13.364 1.00 98.38 268 GLU A N 1
ATOM 2004 C CA . GLU A 1 268 ? 12.282 -14.781 -13.702 1.00 98.38 268 GLU A CA 1
ATOM 2005 C C . GLU A 1 268 ? 11.445 -15.817 -12.929 1.00 98.38 268 GLU A C 1
ATOM 2007 O O . GLU A 1 268 ? 11.397 -16.981 -13.319 1.00 98.38 268 GLU A O 1
ATOM 2012 N N . ARG A 1 269 ? 10.795 -15.403 -11.833 1.00 98.06 269 ARG A N 1
ATOM 2013 C CA . ARG A 1 269 ? 9.910 -16.230 -11.001 1.00 98.06 269 ARG A CA 1
ATOM 2014 C C . ARG A 1 269 ? 8.423 -15.996 -11.281 1.00 98.06 269 ARG A C 1
ATOM 2016 O O . ARG A 1 269 ? 7.591 -16.579 -10.599 1.00 98.06 269 ARG A O 1
ATOM 2023 N N . VAL A 1 270 ? 8.083 -15.151 -12.253 1.00 98.31 270 VAL A N 1
ATOM 2024 C CA . VAL A 1 270 ? 6.695 -14.872 -12.641 1.00 98.31 270 VAL A CA 1
ATOM 2025 C C . VAL A 1 270 ? 6.352 -15.727 -13.861 1.00 98.31 270 VAL A C 1
ATOM 2027 O O . VAL A 1 270 ? 6.931 -15.550 -14.931 1.00 98.31 270 VAL A O 1
ATOM 2030 N N . GLY A 1 271 ? 5.416 -16.666 -13.722 1.00 96.88 271 GLY A N 1
ATOM 2031 C CA . GLY A 1 271 ? 5.088 -17.642 -14.762 1.00 96.88 271 GLY A CA 1
ATOM 2032 C C . GLY A 1 271 ? 4.298 -17.059 -15.935 1.00 96.88 271 GLY A C 1
ATOM 2033 O O . GLY A 1 271 ? 4.449 -17.501 -17.076 1.00 96.88 271 GLY A O 1
ATOM 2034 N N . HIS A 1 272 ? 3.469 -16.039 -15.695 1.00 97.94 272 HIS A N 1
ATOM 2035 C CA . HIS A 1 272 ? 2.716 -15.381 -16.764 1.00 97.94 272 HIS A CA 1
ATOM 2036 C C . HIS A 1 272 ? 3.615 -14.452 -17.596 1.00 97.94 272 HIS A C 1
ATOM 2038 O O . HIS A 1 272 ? 4.065 -13.416 -17.108 1.00 97.94 272 HIS A O 1
ATOM 2044 N N . ALA A 1 273 ? 3.802 -14.766 -18.883 1.00 97.25 273 ALA A N 1
ATOM 2045 C CA . ALA A 1 273 ? 4.741 -14.067 -19.769 1.00 97.25 273 ALA A CA 1
ATOM 2046 C C . ALA A 1 273 ? 4.544 -12.541 -19.814 1.00 97.25 273 ALA A C 1
ATOM 2048 O O . ALA A 1 273 ? 5.509 -11.796 -19.675 1.00 97.25 273 ALA A O 1
ATOM 2049 N N . GLY A 1 274 ? 3.301 -12.063 -19.940 1.00 97.38 274 GLY A N 1
ATOM 2050 C CA . GLY A 1 274 ? 3.025 -10.622 -19.958 1.00 97.38 274 GLY A CA 1
ATOM 2051 C C . GLY A 1 274 ? 3.285 -9.939 -18.611 1.00 97.38 274 GLY A C 1
ATOM 2052 O O . GLY A 1 274 ? 3.687 -8.783 -18.573 1.00 97.38 274 GLY A O 1
ATOM 2053 N N . ALA A 1 275 ? 3.110 -10.658 -17.496 1.00 98.00 275 ALA A N 1
ATOM 2054 C CA . ALA A 1 275 ? 3.393 -10.103 -16.175 1.00 98.00 275 ALA A CA 1
ATOM 2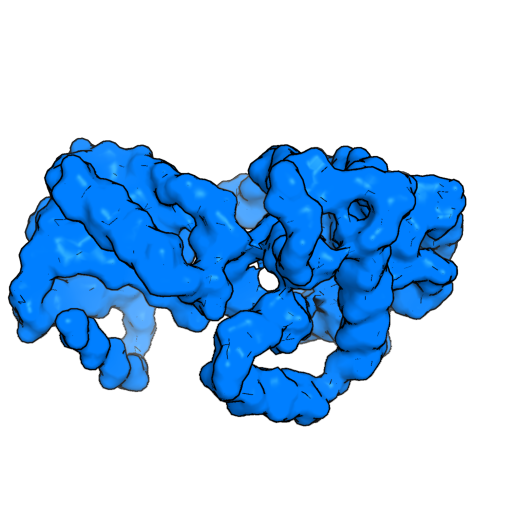055 C C . ALA A 1 275 ? 4.906 -10.058 -15.930 1.00 98.00 275 ALA A C 1
ATOM 2057 O O . ALA A 1 275 ? 5.414 -9.028 -15.504 1.00 98.00 275 ALA A O 1
ATOM 2058 N N . ALA A 1 276 ? 5.631 -11.118 -16.298 1.00 98.62 276 ALA A N 1
ATOM 2059 C CA . ALA A 1 276 ? 7.090 -11.147 -16.266 1.00 98.62 276 ALA A CA 1
ATOM 2060 C C . ALA A 1 276 ? 7.703 -10.046 -17.147 1.00 98.62 276 ALA A C 1
ATOM 2062 O O . ALA A 1 276 ? 8.621 -9.350 -16.717 1.00 98.62 276 ALA A O 1
ATOM 2063 N N . GLU A 1 277 ? 7.177 -9.836 -18.359 1.00 98.44 277 GLU A N 1
ATOM 2064 C CA . GLU A 1 277 ? 7.635 -8.763 -19.245 1.00 98.44 277 GLU A CA 1
ATOM 2065 C C . GLU A 1 277 ? 7.349 -7.375 -18.657 1.00 98.44 277 GLU A C 1
ATOM 2067 O O . GLU A 1 277 ? 8.233 -6.520 -18.684 1.00 98.44 277 GLU A O 1
ATOM 2072 N N . PHE A 1 278 ? 6.164 -7.157 -18.074 1.00 98.56 278 PHE A N 1
ATOM 2073 C CA . PHE A 1 278 ? 5.839 -5.922 -17.356 1.00 98.56 278 PHE A CA 1
ATOM 2074 C C . PHE A 1 278 ? 6.819 -5.662 -16.204 1.00 98.56 278 PHE A C 1
ATOM 2076 O O . PHE A 1 278 ? 7.398 -4.578 -16.124 1.00 98.56 278 PHE A O 1
ATOM 2083 N N . THR A 1 279 ? 7.045 -6.657 -15.341 1.00 98.69 279 THR A N 1
ATOM 2084 C CA . THR A 1 279 ? 7.969 -6.563 -14.202 1.00 98.69 279 THR A CA 1
ATOM 2085 C C . THR A 1 279 ? 9.391 -6.274 -14.670 1.00 98.69 279 THR A C 1
ATOM 2087 O O . THR A 1 279 ? 10.060 -5.409 -14.111 1.00 98.69 279 THR A O 1
ATOM 2090 N N . HIS A 1 280 ? 9.858 -6.962 -15.712 1.00 98.75 280 HIS A N 1
ATOM 2091 C CA . HIS A 1 280 ? 11.190 -6.753 -16.268 1.00 98.75 280 HIS A CA 1
ATOM 2092 C C . HIS A 1 280 ? 11.328 -5.372 -16.921 1.00 98.75 280 HIS A C 1
ATOM 2094 O O . HIS A 1 280 ? 12.322 -4.690 -16.710 1.00 98.75 280 HIS A O 1
ATOM 2100 N N . ALA A 1 281 ? 10.324 -4.907 -17.666 1.00 98.62 281 ALA A N 1
ATOM 2101 C CA . ALA A 1 281 ? 10.345 -3.572 -18.260 1.00 98.62 281 ALA A CA 1
ATOM 2102 C C . ALA A 1 281 ? 10.343 -2.467 -17.190 1.00 98.62 281 ALA A C 1
ATOM 2104 O O . ALA A 1 281 ? 11.061 -1.479 -17.333 1.00 98.62 281 ALA A O 1
ATOM 2105 N N . ALA A 1 282 ? 9.609 -2.659 -16.091 1.00 98.50 282 ALA A N 1
ATOM 2106 C CA . ALA A 1 282 ? 9.677 -1.784 -14.925 1.00 98.50 282 ALA A CA 1
ATOM 2107 C C . ALA A 1 282 ? 11.080 -1.815 -14.285 1.00 98.50 282 ALA A C 1
ATOM 2109 O O . ALA A 1 282 ? 11.628 -0.770 -13.931 1.00 98.50 282 ALA A O 1
ATOM 2110 N N . ALA A 1 283 ? 11.691 -3.004 -14.193 1.00 98.12 283 ALA A N 1
ATOM 2111 C CA . ALA A 1 283 ? 13.063 -3.192 -13.724 1.00 98.12 283 ALA A CA 1
ATOM 2112 C C . ALA A 1 283 ? 14.107 -2.552 -14.648 1.00 98.12 283 ALA A C 1
ATOM 2114 O O . ALA A 1 283 ? 15.177 -2.215 -14.180 1.00 98.12 283 ALA A O 1
ATOM 2115 N N . GLU A 1 284 ? 13.827 -2.318 -15.924 1.00 98.19 284 GLU A N 1
ATOM 2116 C CA . GLU A 1 284 ? 14.770 -1.695 -16.872 1.00 98.19 284 GLU A CA 1
ATOM 2117 C C . GLU A 1 284 ? 14.447 -0.215 -17.153 1.00 98.19 284 GLU A C 1
ATOM 2119 O O . GLU A 1 284 ? 15.123 0.438 -17.946 1.00 98.19 284 GLU A O 1
ATOM 2124 N N . SER A 1 285 ? 13.411 0.326 -16.504 1.00 98.38 285 SER A N 1
ATOM 2125 C CA . SER A 1 285 ? 13.005 1.727 -16.631 1.00 98.38 285 SER A CA 1
ATOM 2126 C C . SER A 1 285 ? 14.148 2.695 -16.298 1.00 98.38 285 SER A C 1
ATOM 2128 O O . SER A 1 285 ? 14.893 2.486 -15.339 1.00 98.38 285 SER A O 1
ATOM 2130 N N . ALA A 1 286 ? 14.245 3.786 -17.068 1.00 98.12 286 ALA A N 1
ATOM 2131 C CA . ALA A 1 286 ? 15.223 4.854 -16.851 1.00 98.12 286 ALA A CA 1
ATOM 2132 C C . ALA A 1 286 ? 14.957 5.650 -15.564 1.00 98.12 286 ALA A C 1
ATOM 2134 O O . ALA A 1 286 ? 15.890 6.191 -14.973 1.00 98.12 286 ALA A O 1
ATOM 2135 N N . ILE A 1 287 ? 13.696 5.701 -15.129 1.00 98.69 287 ILE A N 1
ATOM 2136 C CA . ILE A 1 287 ? 13.290 6.300 -13.854 1.00 98.69 287 ILE A CA 1
ATOM 2137 C C . ILE A 1 287 ? 13.103 5.222 -12.785 1.00 98.69 287 ILE A C 1
ATOM 2139 O O . ILE A 1 287 ? 12.715 4.096 -13.123 1.00 98.69 287 ILE A O 1
ATOM 2143 N N . PRO A 1 288 ? 13.320 5.537 -11.497 1.00 98.69 288 PRO A N 1
ATOM 2144 C CA . PRO A 1 288 ? 12.984 4.631 -10.413 1.00 98.69 288 PRO A CA 1
ATOM 2145 C C . PRO A 1 288 ? 11.479 4.334 -10.385 1.00 98.69 288 PRO A C 1
ATOM 2147 O O . PRO A 1 288 ? 10.635 5.223 -10.265 1.00 98.69 288 PRO A O 1
ATOM 2150 N N . VAL A 1 289 ? 11.153 3.047 -10.482 1.00 98.81 289 VAL A N 1
ATOM 2151 C CA . VAL A 1 289 ? 9.791 2.519 -10.373 1.00 98.81 289 VAL A CA 1
ATOM 2152 C C . VAL A 1 289 ? 9.726 1.644 -9.131 1.00 98.81 289 VAL A C 1
ATOM 2154 O O . VAL A 1 289 ? 10.532 0.729 -8.993 1.00 98.81 289 VAL A O 1
ATOM 2157 N N . ALA A 1 290 ? 8.761 1.890 -8.255 1.00 98.69 290 ALA A N 1
ATOM 2158 C CA . ALA A 1 290 ? 8.388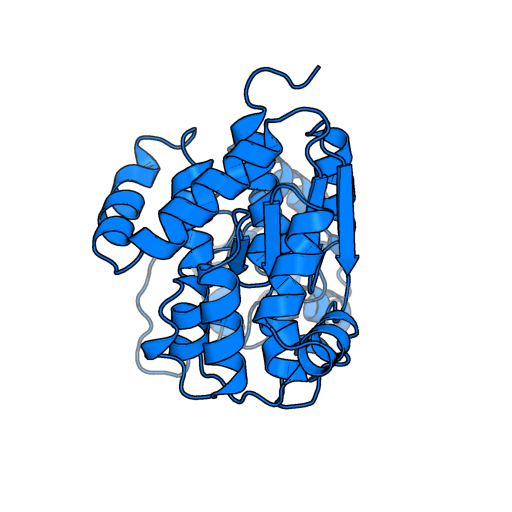 0.989 -7.176 1.00 98.69 290 ALA A CA 1
ATOM 2159 C C . ALA A 1 290 ? 7.134 0.200 -7.581 1.00 98.69 290 ALA A C 1
ATOM 2161 O O . ALA A 1 290 ? 6.121 0.787 -7.979 1.00 98.69 290 ALA A O 1
ATOM 2162 N N . LEU A 1 291 ? 7.207 -1.129 -7.479 1.00 98.69 291 LEU A N 1
ATOM 2163 C CA . LEU A 1 291 ? 6.074 -2.034 -7.677 1.00 98.69 291 LEU A CA 1
ATOM 2164 C C . LEU A 1 291 ? 5.588 -2.555 -6.326 1.00 98.69 291 LEU A C 1
ATOM 2166 O O . LEU A 1 291 ? 6.387 -2.827 -5.434 1.00 98.69 291 LEU A O 1
ATOM 2170 N N . GLY A 1 292 ? 4.275 -2.684 -6.178 1.00 97.88 292 GLY A N 1
ATOM 2171 C CA . GLY A 1 292 ? 3.680 -3.157 -4.937 1.00 97.88 292 GLY A CA 1
ATOM 2172 C C . GLY A 1 292 ? 2.181 -3.377 -5.047 1.00 97.88 292 GLY A C 1
ATOM 2173 O O . GLY A 1 292 ? 1.596 -3.347 -6.135 1.00 97.88 292 GLY A O 1
ATOM 2174 N N . GLY A 1 293 ? 1.563 -3.637 -3.898 1.00 95.69 293 GLY A N 1
ATOM 2175 C CA . GLY A 1 293 ? 0.116 -3.732 -3.757 1.00 95.69 293 GLY A CA 1
ATOM 2176 C C . GLY A 1 293 ? -0.564 -2.382 -3.542 1.00 95.69 293 GLY A C 1
ATOM 2177 O O . GLY A 1 293 ? -0.016 -1.312 -3.798 1.00 95.69 293 GLY A O 1
ATOM 2178 N N . HIS A 1 294 ? -1.788 -2.440 -3.018 1.00 94.62 294 HIS A N 1
ATOM 2179 C CA . HIS A 1 294 ? -2.554 -1.244 -2.681 1.00 94.62 294 HIS A CA 1
ATOM 2180 C C . HIS A 1 294 ? -1.858 -0.406 -1.597 1.00 94.62 294 HIS A C 1
ATOM 2182 O O . HIS A 1 294 ? -1.903 0.822 -1.689 1.00 94.62 294 HIS A O 1
ATOM 2188 N N . CYS A 1 295 ? -1.195 -1.025 -0.611 1.00 94.75 295 CYS A N 1
ATOM 2189 C CA . CYS A 1 295 ? -0.483 -0.290 0.436 1.00 94.75 295 CYS A CA 1
ATOM 2190 C C . CYS A 1 295 ? 0.542 0.690 -0.161 1.00 94.75 295 CYS A C 1
ATOM 2192 O O . CYS A 1 295 ? 0.496 1.876 0.172 1.00 94.75 295 CYS A O 1
ATOM 2194 N N . LEU A 1 296 ? 1.348 0.267 -1.146 1.00 97.75 296 LEU A N 1
ATOM 2195 C CA . LEU A 1 296 ? 2.319 1.134 -1.827 1.00 97.75 296 LEU A CA 1
ATOM 2196 C C . LEU A 1 296 ? 1.703 2.454 -2.319 1.00 97.75 296 LEU A C 1
ATOM 2198 O O . LEU A 1 296 ? 2.270 3.514 -2.081 1.00 97.75 296 LEU A O 1
ATOM 2202 N N . VAL A 1 297 ? 0.527 2.414 -2.951 1.00 97.00 297 VAL A N 1
ATOM 2203 C CA . VAL A 1 297 ? -0.153 3.607 -3.500 1.00 97.00 297 VAL A CA 1
ATOM 2204 C C . VAL A 1 297 ? -1.175 4.236 -2.546 1.00 97.00 297 VAL A C 1
ATOM 2206 O O . VAL A 1 297 ? -1.943 5.120 -2.940 1.00 97.00 297 VAL A O 1
ATOM 2209 N N . SER A 1 298 ? -1.207 3.775 -1.294 1.00 94.44 298 SER A N 1
ATOM 2210 C CA . SER A 1 298 ? -2.068 4.287 -0.230 1.00 94.44 298 SER A CA 1
ATOM 2211 C C . SER A 1 298 ? -1.247 4.798 0.956 1.00 94.44 298 SER A C 1
ATOM 2213 O O . SER A 1 298 ? -0.742 5.918 0.874 1.00 94.44 298 SER A O 1
ATOM 2215 N N . GLY A 1 299 ? -1.117 4.026 2.038 1.00 93.88 299 GLY A N 1
ATOM 2216 C CA . GLY A 1 299 ? -0.312 4.377 3.211 1.00 93.88 299 GLY A CA 1
ATOM 2217 C C . GLY A 1 299 ? 1.190 4.424 2.923 1.00 93.88 299 GLY A C 1
ATOM 2218 O O . GLY A 1 299 ? 1.885 5.284 3.458 1.00 93.88 299 GLY A O 1
ATOM 2219 N N . GLY A 1 300 ? 1.686 3.565 2.030 1.00 96.38 300 GLY A N 1
ATOM 2220 C CA . GLY A 1 300 ? 3.109 3.408 1.738 1.00 96.38 300 GLY A CA 1
ATOM 2221 C C . GLY A 1 300 ? 3.753 4.664 1.157 1.00 96.38 300 GLY A C 1
ATOM 2222 O O . GLY A 1 300 ? 4.653 5.230 1.770 1.00 96.38 300 GLY A O 1
ATOM 2223 N N . VAL A 1 301 ? 3.251 5.176 0.029 1.00 97.38 301 VAL A N 1
ATOM 2224 C CA . VAL A 1 301 ? 3.775 6.412 -0.586 1.00 97.38 301 VAL A CA 1
ATOM 2225 C C . VAL A 1 301 ? 3.670 7.623 0.349 1.00 97.38 301 VAL A C 1
ATOM 2227 O O . VAL A 1 301 ? 4.511 8.517 0.307 1.00 97.38 301 VAL A O 1
ATOM 2230 N N . ARG A 1 302 ? 2.672 7.647 1.242 1.00 96.31 302 ARG A N 1
ATOM 2231 C CA . ARG A 1 302 ? 2.531 8.704 2.251 1.00 96.31 302 ARG A CA 1
ATOM 2232 C C . ARG A 1 302 ? 3.601 8.591 3.335 1.00 96.31 302 ARG A C 1
ATOM 2234 O O . ARG A 1 302 ? 4.173 9.605 3.715 1.00 96.31 302 ARG A O 1
ATOM 2241 N N . ALA A 1 303 ? 3.912 7.376 3.788 1.00 95.38 303 ALA A N 1
ATOM 2242 C CA . ALA A 1 303 ? 5.005 7.131 4.724 1.00 95.38 303 ALA A CA 1
ATOM 2243 C C . ALA A 1 303 ? 6.363 7.545 4.135 1.00 95.38 303 ALA A C 1
ATOM 2245 O O . ALA A 1 303 ? 7.152 8.201 4.816 1.00 95.38 303 ALA A O 1
ATOM 2246 N N . LEU A 1 304 ? 6.599 7.234 2.856 1.00 96.62 304 LEU A N 1
ATOM 2247 C CA . LEU A 1 304 ? 7.790 7.670 2.122 1.00 96.62 304 LEU A CA 1
ATOM 2248 C C . LEU A 1 304 ? 7.858 9.202 2.010 1.00 96.62 304 LEU A C 1
ATOM 2250 O O . LEU A 1 304 ? 8.884 9.799 2.317 1.00 96.62 304 LEU A O 1
ATOM 2254 N N . ALA A 1 305 ? 6.752 9.865 1.663 1.00 95.69 305 ALA A N 1
ATOM 2255 C CA . ALA A 1 305 ? 6.712 11.325 1.585 1.00 95.69 305 ALA A CA 1
ATOM 2256 C C . ALA A 1 305 ? 6.979 11.995 2.941 1.00 95.69 305 ALA A C 1
ATOM 2258 O O . ALA A 1 305 ? 7.762 12.938 3.018 1.00 95.69 305 ALA A O 1
ATOM 2259 N N . VAL A 1 306 ? 6.372 11.493 4.023 1.00 93.12 306 VAL A N 1
ATOM 2260 C CA . VAL A 1 306 ? 6.651 11.991 5.377 1.00 93.12 306 VAL A CA 1
ATOM 2261 C C . VAL A 1 306 ? 8.131 11.840 5.701 1.00 93.12 306 VAL A C 1
ATOM 2263 O O . VAL A 1 306 ? 8.723 12.792 6.198 1.00 93.12 306 VAL A O 1
ATOM 2266 N N . ARG A 1 307 ? 8.738 10.685 5.398 1.00 92.06 307 ARG A N 1
ATOM 2267 C CA . ARG A 1 307 ? 10.169 10.436 5.617 1.00 92.06 307 ARG A CA 1
ATOM 2268 C C . ARG A 1 307 ? 11.040 11.509 4.960 1.00 92.06 307 ARG A C 1
ATOM 2270 O O . ARG A 1 307 ? 11.865 12.089 5.660 1.00 92.06 307 ARG A O 1
ATOM 2277 N N . GLU A 1 308 ? 10.842 11.794 3.673 1.00 93.31 308 GLU A N 1
ATOM 2278 C CA . GLU A 1 308 ? 11.676 12.773 2.955 1.00 93.31 308 GLU A CA 1
ATOM 2279 C C . GLU A 1 308 ? 11.497 14.216 3.449 1.00 93.31 308 GLU A C 1
ATOM 2281 O O . GLU A 1 308 ? 12.394 15.041 3.291 1.00 93.31 308 GLU A O 1
ATOM 2286 N N . HIS A 1 309 ? 10.358 14.526 4.074 1.00 86.62 309 HIS A N 1
ATOM 2287 C CA . HIS A 1 309 ? 10.031 15.874 4.552 1.00 86.62 309 HIS A CA 1
ATOM 2288 C C . HIS A 1 309 ? 10.089 16.026 6.079 1.00 86.62 309 HIS A C 1
ATOM 2290 O O . HIS A 1 309 ? 9.712 17.079 6.609 1.00 86.62 309 HIS A O 1
ATOM 2296 N N . ARG A 1 310 ? 10.605 15.026 6.815 1.00 70.06 310 ARG A N 1
ATOM 2297 C CA . ARG A 1 310 ? 10.866 15.141 8.263 1.00 70.06 310 ARG A CA 1
ATOM 2298 C C . ARG A 1 310 ? 11.884 16.263 8.513 1.00 70.06 310 ARG A C 1
ATOM 2300 O O . ARG A 1 310 ? 13.085 16.084 8.349 1.00 70.06 310 ARG A O 1
ATOM 2307 N N . GLY A 1 311 ? 11.368 17.425 8.922 1.00 51.44 311 GLY A N 1
ATOM 2308 C CA . GLY A 1 311 ? 12.126 18.645 9.227 1.00 51.44 311 GLY A CA 1
ATOM 2309 C C . GLY A 1 311 ? 11.672 19.904 8.476 1.00 51.44 311 GLY A C 1
ATOM 2310 O O . GLY A 1 311 ? 12.072 20.990 8.877 1.00 51.44 311 GLY A O 1
ATOM 2311 N N . ASN A 1 312 ? 10.828 19.784 7.440 1.00 37.56 312 ASN A N 1
ATOM 2312 C CA . ASN A 1 312 ? 10.467 20.892 6.537 1.00 37.56 312 ASN A CA 1
ATOM 2313 C C . ASN A 1 312 ? 8.962 20.978 6.203 1.00 37.56 312 ASN A C 1
ATOM 2315 O O . ASN A 1 312 ? 8.591 21.455 5.131 1.00 37.56 312 ASN A O 1
ATOM 2319 N N . VAL A 1 313 ? 8.079 20.565 7.113 1.00 33.97 313 VAL A N 1
ATOM 2320 C CA . VAL A 1 313 ? 6.645 20.876 6.982 1.00 33.97 313 VAL A CA 1
ATOM 2321 C C . VAL A 1 313 ? 6.403 22.238 7.644 1.00 33.97 313 VAL A C 1
ATOM 2323 O O . VAL A 1 313 ? 6.287 22.318 8.867 1.00 33.97 313 VAL A O 1
ATOM 2326 N N . LEU A 1 314 ? 6.452 23.304 6.835 1.00 33.56 314 LEU A N 1
ATOM 2327 C CA . LEU A 1 314 ? 6.029 24.665 7.204 1.00 33.56 314 LEU A CA 1
ATOM 2328 C C . LEU A 1 314 ? 4.504 24.774 7.237 1.00 33.56 314 LEU A C 1
ATOM 2330 O O . LEU A 1 314 ? 3.868 24.249 6.296 1.00 33.56 314 LEU A O 1
#

Radius of gyration: 20.37 Å; chains: 1; bounding box: 46×52×58 Å